Protein AF-X0XDJ9-F1 (afdb_monomer_lite)

pLDDT: mean 74.67, std 19.97, range [31.77, 96.5]

Organism: NCBI:txid412755

Sequence (254 aa):
TLEKPLEEVGRVKEIFTTESYNIELISQILDKEKSGIIKKVMYDGIDEGYTEMLRFRQEADDYFKDKLKGIDIGKWSEKFHLRPTKKDVDYQTLKLPSGKSITMTKAERIALSLHSRNEKNLKHLLEGGFSFEKARAVIHRINSDDLDTILKSITPEEKRATDVIYEYFNKIQKDKINEISVELNGWETATEPDYYPIKTNVLDYKRNISKFRKNFSQKTLEGMGLFKETTNAANAIILEDAFTTLYKSIKQRA

Secondary structure (DSSP, 8-state):
-PPPP-----TTTGGGSGGGS-HHHHHHHHHTSTT-HHHIIIIIHHHHHHHHHHHHHHHHHHHHHHHTTT---TTS-GGGSSS--TTTS-EEEEE-TTS-EEEEEHHHHHHHHHHTTSHHHHHIIIII-EEEGGGTT--B---HHHHHHHHHT--HHHHHHHHHHHHIIIIIHHHHHHHHHHHHHSS-----TT-----B-GGGS---GGG----STTSSGGGSTTSS------PPEEE--HHHHHHHHHHH--

Radius of gyration: 23.14 Å; chains: 1; bounding box: 52×55×67 Å

Foldseek 3Di:
DDDDPDDDDDPVCCCVDLNVDDLQVNQCVVQVHNDGPSCVVPPVVVVVVVVVLVVLLVVLVVLCCVLLPPPDCQQQDPVSDPHDDPVRHDWDWDQFPVRDIDIDGLLLLLLLVLLCQAPLSVLLCAQANADELVGLVDGDHDHPRRSVRSNVPRDPSSVSVSVSLQCCVAPVVQVVQQVVCCVVPNGRQQPGPSDDDWDFDPVPDPDPVVPPPDPPCCPPPCVPRSNDDDDSDNHHTHRDGNVVSVVCCSVVVD

Structure (mmCIF, N/CA/C/O backbone):
data_AF-X0XDJ9-F1
#
_entry.id   AF-X0XDJ9-F1
#
loop_
_atom_site.group_PDB
_atom_site.id
_atom_site.type_symbol
_atom_site.label_atom_id
_atom_site.label_alt_id
_atom_site.label_comp_id
_atom_site.label_asym_id
_atom_site.label_entity_id
_atom_site.label_seq_id
_atom_site.pdbx_PDB_ins_code
_atom_site.Cartn_x
_atom_site.Cartn_y
_atom_site.Cartn_z
_atom_site.occupancy
_atom_site.B_iso_or_equiv
_atom_site.auth_seq_id
_atom_site.auth_comp_id
_atom_site.auth_asym_id
_atom_site.auth_atom_id
_atom_site.pdbx_PDB_model_num
ATOM 1 N N . THR A 1 1 ? 29.722 40.760 -32.453 1.00 40.09 1 THR A N 1
ATOM 2 C CA . THR A 1 1 ? 28.672 40.240 -33.350 1.00 40.09 1 THR A CA 1
ATOM 3 C C . THR A 1 1 ? 27.478 39.915 -32.485 1.00 40.09 1 THR A C 1
ATOM 5 O O . THR A 1 1 ? 27.618 39.095 -31.592 1.00 40.09 1 THR A O 1
ATOM 8 N N . LEU A 1 2 ? 26.400 40.687 -32.625 1.00 35.97 2 LEU A N 1
ATOM 9 C CA . LEU A 1 2 ? 25.240 40.699 -31.727 1.00 35.97 2 LEU A CA 1
ATOM 10 C C . LEU A 1 2 ? 24.439 39.394 -31.853 1.00 35.97 2 LEU A C 1
ATOM 12 O O . LEU A 1 2 ? 24.072 39.011 -32.964 1.00 35.97 2 LEU A O 1
ATOM 16 N N . GLU A 1 3 ? 24.173 38.735 -30.724 1.00 44.56 3 GLU A N 1
ATOM 17 C CA . GLU A 1 3 ? 23.174 37.669 -30.617 1.00 44.56 3 GLU A CA 1
ATOM 18 C C . GLU A 1 3 ? 21.811 38.232 -31.040 1.00 44.56 3 GLU A C 1
ATOM 20 O O . GLU A 1 3 ? 21.343 39.237 -30.501 1.00 44.56 3 GLU A O 1
ATOM 25 N N . LYS A 1 4 ? 21.188 37.618 -32.052 1.00 35.19 4 LYS A N 1
ATOM 26 C CA . LYS A 1 4 ? 19.812 37.950 -32.431 1.00 35.19 4 LYS A CA 1
ATOM 27 C C . LYS A 1 4 ? 18.875 37.485 -31.308 1.00 35.19 4 LYS A C 1
ATOM 29 O O . LYS A 1 4 ? 18.997 36.333 -30.892 1.00 35.19 4 LYS A O 1
ATOM 34 N N . PRO A 1 5 ? 17.938 38.325 -30.838 1.00 39.12 5 PRO A N 1
ATOM 35 C CA . PRO A 1 5 ? 16.927 37.884 -29.888 1.00 39.12 5 PRO A CA 1
ATOM 36 C C . PRO A 1 5 ? 16.046 36.809 -30.540 1.00 39.12 5 PRO A C 1
ATOM 38 O O . PRO A 1 5 ? 15.721 36.907 -31.724 1.00 39.12 5 PRO A O 1
ATOM 41 N N . LEU A 1 6 ? 15.689 35.778 -29.769 1.00 46.44 6 LEU A N 1
ATOM 42 C CA . LEU A 1 6 ? 14.679 34.788 -30.148 1.00 46.44 6 LEU A CA 1
ATOM 43 C C . LEU A 1 6 ? 13.381 35.539 -30.488 1.00 46.44 6 LEU A C 1
ATOM 45 O O . LEU A 1 6 ? 12.808 36.193 -29.620 1.00 46.44 6 LEU A O 1
ATOM 49 N N . GLU A 1 7 ? 12.965 35.505 -31.756 1.00 44.91 7 GLU A N 1
ATOM 50 C CA . GLU A 1 7 ? 11.708 36.116 -32.201 1.00 44.91 7 GLU A CA 1
ATOM 51 C C . GLU A 1 7 ? 10.530 35.460 -31.467 1.00 44.91 7 GLU A C 1
ATOM 53 O O . GLU A 1 7 ? 10.339 34.248 -31.566 1.00 44.91 7 GLU A O 1
ATOM 58 N N . GLU A 1 8 ? 9.718 36.248 -30.756 1.00 45.69 8 GLU A N 1
ATOM 59 C CA . GLU A 1 8 ? 8.444 35.771 -30.213 1.00 45.69 8 GLU A CA 1
ATOM 60 C C . GLU A 1 8 ? 7.477 35.480 -31.367 1.00 45.69 8 GLU A C 1
ATOM 62 O O . GLU A 1 8 ? 7.052 36.363 -32.117 1.00 45.69 8 GLU A O 1
ATOM 67 N N . VAL A 1 9 ? 7.150 34.201 -31.532 1.00 47.72 9 VAL A N 1
ATOM 68 C CA . VAL A 1 9 ? 6.294 33.704 -32.605 1.00 47.72 9 VAL A CA 1
ATOM 69 C C . VAL A 1 9 ? 4.837 33.727 -32.128 1.00 47.72 9 VAL A C 1
ATOM 71 O O . VAL A 1 9 ? 4.516 33.195 -31.073 1.00 47.72 9 VAL A O 1
ATOM 74 N N . GLY A 1 10 ? 3.925 34.349 -32.884 1.00 39.66 10 GLY A N 1
ATOM 75 C CA . GLY A 1 10 ? 2.505 34.409 -32.506 1.00 39.66 10 GLY A CA 1
ATOM 76 C C . GLY A 1 10 ? 1.840 33.023 -32.430 1.00 39.66 10 GLY A C 1
ATOM 77 O O . GLY A 1 10 ? 2.137 32.159 -33.252 1.00 39.66 10 GLY A O 1
ATOM 78 N N . ARG A 1 11 ? 0.879 32.841 -31.505 1.00 44.69 11 ARG A N 1
ATOM 79 C CA . ARG A 1 11 ? 0.200 31.562 -31.157 1.00 44.69 11 ARG A CA 1
ATOM 80 C C . ARG A 1 11 ? -0.287 30.691 -32.326 1.00 44.69 11 ARG A C 1
ATOM 82 O O . ARG A 1 11 ? -0.418 29.486 -32.180 1.00 44.69 11 ARG A O 1
ATOM 89 N N . VAL A 1 12 ? -0.596 31.279 -33.484 1.00 41.47 12 VAL A N 1
ATOM 90 C CA . VAL A 1 12 ? -1.038 30.534 -34.683 1.00 41.47 12 VAL A CA 1
ATOM 91 C C . VAL A 1 12 ? 0.146 30.004 -35.501 1.00 41.47 12 VAL A C 1
ATOM 93 O O . VAL A 1 12 ? 0.050 28.955 -36.124 1.00 41.47 12 VAL A O 1
ATOM 96 N N . LYS A 1 13 ? 1.285 30.702 -35.481 1.00 38.22 13 LYS A N 1
ATOM 97 C CA . LYS A 1 13 ? 2.525 30.290 -36.152 1.00 38.22 13 LYS A CA 1
ATOM 98 C C . LYS A 1 13 ? 3.289 29.243 -35.322 1.00 38.22 13 LYS A C 1
ATOM 100 O O . LYS A 1 13 ? 3.992 28.432 -35.908 1.00 38.22 13 LYS A O 1
ATOM 105 N N . GLU A 1 14 ? 3.042 29.178 -34.012 1.00 43.25 14 GLU A N 1
ATOM 106 C CA . GLU A 1 14 ? 3.455 28.100 -33.086 1.00 43.25 14 GLU A CA 1
ATOM 107 C C . GLU A 1 14 ? 2.939 26.704 -33.515 1.00 43.25 14 GLU A C 1
ATOM 109 O O . GLU A 1 14 ? 3.612 25.693 -33.348 1.00 43.25 14 GLU A O 1
ATOM 114 N N . ILE A 1 15 ? 1.778 26.649 -34.181 1.00 39.00 15 ILE A N 1
ATOM 115 C CA . ILE A 1 15 ? 1.184 25.416 -34.739 1.00 39.00 15 ILE A CA 1
ATOM 116 C C . ILE A 1 15 ? 1.940 24.926 -35.995 1.00 39.00 15 ILE A C 1
ATOM 118 O O . ILE A 1 15 ? 1.702 23.821 -36.468 1.00 39.00 15 ILE A O 1
ATOM 122 N N . PHE A 1 16 ? 2.840 25.745 -36.552 1.00 38.41 16 PHE A N 1
ATOM 123 C CA . PHE A 1 16 ? 3.646 25.440 -37.742 1.00 38.41 16 PHE A CA 1
ATOM 124 C C . PHE A 1 16 ? 5.162 25.442 -37.457 1.00 38.41 16 PHE A C 1
ATOM 126 O O . PHE A 1 16 ? 5.963 25.262 -38.379 1.00 38.41 16 PHE A O 1
ATOM 133 N N . THR A 1 17 ? 5.587 25.658 -36.205 1.00 48.59 17 THR A N 1
ATOM 134 C CA . THR A 1 17 ? 6.993 25.557 -35.777 1.00 48.59 17 THR A CA 1
ATOM 135 C C . THR A 1 17 ? 7.327 24.150 -35.277 1.00 48.59 17 THR A C 1
ATOM 137 O O . THR A 1 17 ? 6.458 23.284 -35.159 1.00 48.59 17 THR A O 1
ATOM 140 N N . THR A 1 18 ? 8.616 23.916 -35.000 1.00 44.34 18 THR A N 1
ATOM 141 C CA . THR A 1 18 ? 9.225 22.641 -34.581 1.00 44.34 18 THR A CA 1
ATOM 142 C C . THR A 1 18 ? 8.504 21.948 -33.410 1.00 44.34 18 THR A C 1
ATOM 144 O O . THR A 1 18 ? 8.602 20.735 -33.275 1.00 44.34 18 THR A O 1
ATOM 147 N N . GLU A 1 19 ? 7.751 22.700 -32.601 1.00 40.75 19 GLU A N 1
ATOM 148 C CA . GLU A 1 19 ? 6.975 22.212 -31.451 1.00 40.75 19 GLU A CA 1
ATOM 149 C C . GLU A 1 19 ? 5.655 21.510 -31.824 1.00 40.75 19 GLU A C 1
ATOM 151 O O . GLU A 1 19 ? 5.103 20.775 -31.009 1.00 40.75 19 GLU A O 1
ATOM 156 N N . SER A 1 20 ? 5.158 21.691 -33.053 1.00 43.06 20 SER A N 1
ATOM 157 C CA . SER A 1 20 ? 3.949 21.019 -33.568 1.00 43.06 20 SER A CA 1
ATOM 158 C C . SER A 1 20 ? 4.219 19.649 -34.202 1.00 43.06 20 SER A C 1
ATOM 160 O O . SER A 1 20 ? 3.285 18.900 -34.495 1.00 43.06 20 SER A O 1
ATOM 162 N N . TYR A 1 21 ? 5.488 19.310 -34.438 1.00 49.78 21 TYR A N 1
ATOM 163 C CA . TYR A 1 21 ? 5.854 18.064 -35.096 1.00 49.78 21 TYR A CA 1
ATOM 164 C C . TYR A 1 21 ? 5.908 16.911 -34.089 1.00 49.78 21 TYR A C 1
ATOM 166 O O . TYR A 1 21 ? 6.388 17.051 -32.967 1.00 49.78 21 TYR A O 1
ATOM 174 N N . ASN A 1 22 ? 5.435 15.737 -34.509 1.00 57.84 22 ASN A N 1
ATOM 175 C CA . ASN A 1 22 ? 5.621 14.485 -33.774 1.00 57.84 22 ASN A CA 1
ATOM 176 C C . ASN A 1 22 ? 7.130 14.262 -33.494 1.00 57.84 22 ASN A C 1
ATOM 178 O O . ASN A 1 22 ? 7.956 14.584 -34.349 1.00 57.84 22 ASN A O 1
ATOM 182 N N . ILE A 1 23 ? 7.493 13.705 -32.328 1.00 58.53 23 ILE A N 1
ATOM 183 C CA . ILE A 1 23 ? 8.881 13.371 -31.933 1.00 58.53 23 ILE A CA 1
ATOM 184 C C . ILE A 1 23 ? 9.606 12.565 -33.022 1.00 58.53 23 ILE A C 1
ATOM 186 O O . ILE A 1 23 ? 10.805 12.759 -33.233 1.00 58.53 23 ILE A O 1
ATOM 190 N N . GLU A 1 24 ? 8.890 11.726 -33.772 1.00 55.41 24 GLU A N 1
ATOM 191 C CA . GLU A 1 24 ? 9.441 11.029 -34.938 1.00 55.41 24 GLU A CA 1
ATOM 192 C C . GLU A 1 24 ? 9.962 12.000 -36.010 1.00 55.41 24 GLU A C 1
ATOM 194 O O . GLU A 1 24 ? 11.056 11.850 -36.543 1.00 55.41 24 GLU A O 1
ATOM 199 N N . LEU A 1 25 ? 9.184 13.031 -36.325 1.00 52.56 25 LEU A N 1
ATOM 200 C CA . LEU A 1 25 ? 9.514 14.002 -37.358 1.00 52.56 25 LEU A CA 1
ATOM 201 C C . LEU A 1 25 ? 10.553 15.013 -36.856 1.00 52.56 25 LEU A C 1
ATOM 203 O O . LEU A 1 25 ? 11.440 15.396 -37.613 1.00 52.56 25 LEU A O 1
ATOM 207 N N . ILE A 1 26 ? 10.524 15.368 -35.567 1.00 58.53 26 ILE A N 1
ATOM 208 C CA . ILE A 1 26 ? 11.589 16.155 -34.924 1.00 58.53 26 ILE A CA 1
ATOM 209 C C . ILE A 1 26 ? 12.922 15.400 -34.987 1.00 58.53 26 ILE A C 1
ATOM 211 O O . ILE A 1 26 ? 13.933 15.980 -35.375 1.00 58.53 26 ILE A O 1
ATOM 215 N N . SER A 1 27 ? 12.934 14.108 -34.646 1.00 55.41 27 SER A N 1
ATOM 216 C CA . SER A 1 27 ? 14.155 13.293 -34.681 1.00 55.41 27 SER A CA 1
ATOM 217 C C . SER A 1 27 ? 14.685 13.100 -36.105 1.00 55.41 27 SER A C 1
ATOM 219 O O . SER A 1 27 ? 15.877 13.294 -36.321 1.00 55.41 27 SER A O 1
ATOM 221 N N . GLN A 1 28 ? 13.819 12.866 -37.098 1.00 59.06 28 GLN A N 1
ATOM 222 C CA . GLN A 1 28 ? 14.209 12.817 -38.518 1.00 59.06 28 GLN A CA 1
ATOM 223 C C . GLN A 1 28 ? 14.780 14.147 -39.036 1.00 59.06 28 GLN A C 1
ATOM 225 O O . GLN A 1 28 ? 15.753 14.160 -39.791 1.00 59.06 28 GLN A O 1
ATOM 230 N N . ILE A 1 29 ? 14.195 15.282 -38.635 1.00 61.41 29 ILE A N 1
ATOM 231 C CA . ILE A 1 29 ? 14.694 16.615 -39.008 1.00 61.41 29 ILE A CA 1
ATOM 232 C C . ILE A 1 29 ? 16.074 16.870 -38.384 1.00 61.41 29 ILE A C 1
ATOM 234 O O . ILE A 1 29 ? 16.953 17.415 -39.054 1.00 61.41 29 ILE A O 1
ATOM 238 N N . LEU A 1 30 ? 16.279 16.467 -37.125 1.00 59.12 30 LEU A N 1
ATOM 239 C CA . LEU A 1 30 ? 17.554 16.620 -36.417 1.00 59.12 30 LEU A CA 1
ATOM 240 C C . LEU A 1 30 ? 18.653 15.715 -36.984 1.00 59.12 30 LEU A C 1
ATOM 242 O O . LEU A 1 30 ? 19.787 16.168 -37.134 1.00 59.12 30 LEU A O 1
ATOM 246 N N . ASP A 1 31 ? 18.311 14.479 -37.347 1.00 60.72 31 ASP A N 1
ATOM 247 C CA . ASP A 1 31 ? 19.235 13.530 -37.974 1.00 60.72 31 ASP A CA 1
ATOM 248 C C . ASP A 1 31 ? 19.584 13.899 -39.425 1.00 60.72 31 ASP A C 1
ATOM 250 O O . ASP A 1 31 ? 20.571 13.403 -39.962 1.00 60.72 31 ASP A O 1
ATOM 254 N N . LYS A 1 32 ? 18.783 14.757 -40.080 1.00 64.12 32 LYS A N 1
ATOM 255 C CA . LYS A 1 32 ? 18.831 15.042 -41.532 1.00 64.12 32 LYS A CA 1
ATOM 256 C C . LYS A 1 32 ? 18.704 13.794 -42.420 1.00 64.12 32 LYS A C 1
ATOM 258 O O . LYS A 1 32 ? 18.930 13.868 -43.627 1.00 64.12 32 LYS A O 1
ATOM 263 N N . GLU A 1 33 ? 18.289 12.673 -41.843 1.00 67.88 33 GLU A N 1
ATOM 264 C CA . GLU A 1 33 ? 18.106 11.378 -42.487 1.00 67.88 33 GLU A CA 1
ATOM 265 C C . GLU A 1 33 ? 16.882 10.674 -41.886 1.00 67.88 33 GLU A C 1
ATOM 267 O O . GLU A 1 33 ? 16.501 10.902 -40.739 1.00 67.88 33 GLU A O 1
ATOM 272 N N . LYS A 1 34 ? 16.244 9.789 -42.662 1.00 55.50 34 LYS A N 1
ATOM 273 C CA . LYS A 1 34 ? 14.998 9.117 -42.244 1.00 55.50 34 LYS A CA 1
ATOM 274 C C . LYS A 1 34 ? 15.186 8.078 -41.126 1.00 55.50 34 LYS A C 1
ATOM 276 O O . LYS A 1 34 ? 14.200 7.695 -40.497 1.00 55.50 34 LYS A O 1
ATOM 281 N N . SER A 1 35 ? 16.413 7.609 -40.898 1.00 59.53 35 SER A N 1
ATOM 282 C CA . SER A 1 35 ? 16.749 6.543 -39.941 1.00 59.53 35 SER A CA 1
ATOM 283 C C . SER A 1 35 ? 18.078 6.809 -39.222 1.00 59.53 35 SER A C 1
ATOM 285 O O . SER A 1 35 ? 18.946 5.937 -39.171 1.00 59.53 35 SER A O 1
ATOM 287 N N . GLY A 1 36 ? 18.274 8.033 -38.734 1.00 63.94 36 GLY A N 1
ATOM 288 C CA . GLY A 1 36 ? 19.486 8.386 -38.001 1.00 63.94 36 GLY A CA 1
ATOM 289 C C . GLY A 1 36 ? 19.493 7.886 -36.551 1.00 63.94 36 GLY A C 1
ATOM 290 O O . GLY A 1 36 ? 18.555 7.254 -36.054 1.00 63.94 36 GLY A O 1
ATOM 291 N N . ILE A 1 37 ? 20.610 8.143 -35.869 1.00 61.25 37 ILE A N 1
ATOM 292 C CA . ILE A 1 37 ? 20.865 7.663 -34.504 1.00 61.25 37 ILE A CA 1
ATOM 293 C C . ILE A 1 37 ? 19.914 8.333 -33.502 1.00 61.25 37 ILE A C 1
ATOM 295 O O . ILE A 1 37 ? 19.498 7.682 -32.543 1.00 61.25 37 ILE A O 1
ATOM 299 N N . ILE A 1 38 ? 19.529 9.597 -33.718 1.00 52.56 38 ILE A N 1
ATOM 300 C CA . ILE A 1 38 ? 18.612 10.308 -32.822 1.00 52.56 38 ILE A CA 1
ATOM 301 C C . ILE A 1 38 ? 17.219 9.684 -32.905 1.00 52.56 38 ILE A C 1
ATOM 303 O O . ILE A 1 38 ? 16.623 9.455 -31.858 1.00 52.56 38 ILE A O 1
ATOM 307 N N . LYS A 1 39 ? 16.715 9.327 -34.092 1.00 59.25 39 LYS A N 1
ATOM 308 C CA . LYS A 1 39 ? 15.448 8.589 -34.233 1.00 59.25 39 LYS A CA 1
ATOM 309 C C . LYS A 1 39 ? 15.507 7.247 -33.505 1.00 59.25 39 LYS A C 1
ATOM 311 O O . LYS A 1 39 ? 14.623 6.953 -32.707 1.00 59.25 39 LYS A O 1
ATOM 316 N N . LYS A 1 40 ? 16.575 6.473 -33.710 1.00 57.66 40 LYS A N 1
ATOM 317 C CA . LYS A 1 40 ? 16.722 5.154 -33.080 1.00 57.66 40 LYS A CA 1
ATOM 318 C C . LYS A 1 40 ? 16.732 5.226 -31.547 1.00 57.66 40 LYS A C 1
ATOM 320 O O . LYS A 1 40 ? 16.121 4.407 -30.876 1.00 57.66 40 LYS A O 1
ATOM 325 N N . VAL A 1 41 ? 17.421 6.215 -30.981 1.00 56.88 41 VAL A N 1
ATOM 326 C CA . VAL A 1 41 ? 17.559 6.347 -29.521 1.00 56.88 41 VAL A CA 1
ATOM 327 C C . VAL A 1 41 ? 16.361 7.063 -28.891 1.00 56.88 41 VAL A C 1
ATOM 329 O O . VAL A 1 41 ? 15.898 6.663 -27.828 1.00 56.88 41 VAL A O 1
ATOM 332 N N . MET A 1 42 ? 15.862 8.130 -29.518 1.00 53.31 42 MET A N 1
ATOM 333 C CA . MET A 1 42 ? 14.838 9.003 -28.933 1.00 53.31 42 MET A CA 1
ATOM 334 C C . MET A 1 42 ? 13.417 8.650 -29.355 1.00 53.31 42 MET A C 1
ATOM 336 O O . MET A 1 42 ? 12.497 8.990 -28.628 1.00 53.31 42 MET A O 1
ATOM 340 N N . TYR A 1 43 ? 13.198 8.044 -30.521 1.00 59.50 43 TYR A N 1
ATOM 341 C CA . TYR A 1 43 ? 11.858 7.652 -30.956 1.00 59.50 43 TYR A CA 1
ATOM 342 C C . TYR A 1 43 ? 11.642 6.158 -30.747 1.00 59.50 43 TYR A C 1
ATOM 344 O O . TYR A 1 43 ? 10.807 5.805 -29.922 1.00 59.50 43 TYR A O 1
ATOM 352 N N . ASP A 1 44 ? 12.441 5.303 -31.393 1.00 60.22 44 ASP A N 1
ATOM 353 C CA . ASP A 1 44 ? 12.248 3.847 -31.314 1.00 60.22 44 ASP A CA 1
ATOM 354 C C . ASP A 1 44 ? 12.430 3.356 -29.865 1.00 60.22 44 ASP A C 1
ATOM 356 O O . ASP A 1 44 ? 11.562 2.674 -29.334 1.00 60.22 44 ASP A O 1
ATOM 360 N N . GLY A 1 45 ? 13.470 3.818 -29.159 1.00 58.66 45 GLY A N 1
ATOM 361 C CA . GLY A 1 45 ? 13.661 3.490 -27.738 1.00 58.66 45 GLY A CA 1
ATOM 362 C C . GLY A 1 45 ? 12.558 4.011 -26.797 1.00 58.66 45 GLY A C 1
ATOM 363 O O . GLY A 1 45 ? 12.253 3.370 -25.791 1.00 58.66 45 GLY A O 1
ATOM 364 N N . ILE A 1 46 ? 11.926 5.154 -27.102 1.00 63.44 46 ILE A N 1
ATOM 365 C CA . ILE A 1 46 ? 10.793 5.669 -26.306 1.00 63.44 46 ILE A CA 1
ATOM 366 C C . ILE A 1 46 ? 9.511 4.884 -26.613 1.00 63.44 46 ILE A C 1
ATOM 368 O O . ILE A 1 46 ? 8.740 4.607 -25.694 1.00 63.44 46 ILE A O 1
ATOM 372 N N . ASP A 1 47 ? 9.279 4.522 -27.874 1.00 66.00 47 ASP A N 1
ATOM 373 C CA . ASP A 1 47 ? 8.109 3.756 -28.315 1.00 66.00 47 ASP A CA 1
ATOM 374 C C . ASP A 1 47 ? 8.153 2.300 -27.822 1.00 66.00 47 ASP A C 1
ATOM 376 O O . ASP A 1 47 ? 7.162 1.782 -27.296 1.00 66.00 47 ASP A O 1
ATOM 380 N N . GLU A 1 48 ? 9.328 1.667 -27.874 1.00 68.62 48 GLU A N 1
ATOM 381 C CA . GLU A 1 48 ? 9.585 0.354 -27.274 1.00 68.62 48 GLU A CA 1
ATOM 382 C C . GLU A 1 48 ? 9.353 0.394 -25.757 1.00 68.62 48 GLU A C 1
ATOM 384 O O . GLU A 1 48 ? 8.600 -0.424 -25.223 1.00 68.62 48 GLU A O 1
ATOM 389 N N . GLY A 1 49 ? 9.895 1.404 -25.065 1.00 68.69 49 GLY A N 1
ATOM 390 C CA . GLY A 1 49 ? 9.651 1.608 -23.636 1.00 68.69 49 GLY A CA 1
ATOM 391 C C . GLY A 1 49 ? 8.168 1.824 -23.301 1.00 68.69 49 GLY A C 1
ATOM 392 O O . GLY A 1 49 ? 7.669 1.294 -22.308 1.00 68.69 49 GLY A O 1
ATOM 393 N N . TYR A 1 50 ? 7.430 2.552 -24.145 1.00 68.31 50 TYR A N 1
ATOM 394 C CA . TYR A 1 50 ? 5.987 2.753 -23.985 1.00 68.31 50 TYR A CA 1
ATOM 395 C C . TYR A 1 50 ? 5.187 1.463 -24.217 1.00 68.31 50 TYR A C 1
ATOM 397 O O . TYR A 1 50 ? 4.215 1.189 -23.510 1.00 68.31 50 TYR A O 1
ATOM 405 N N . THR A 1 51 ? 5.609 0.638 -25.171 1.00 73.31 51 THR A N 1
ATOM 406 C CA . THR A 1 51 ? 5.001 -0.670 -25.429 1.00 73.31 51 THR A CA 1
ATOM 407 C C . THR A 1 51 ? 5.207 -1.618 -24.249 1.00 73.31 51 THR A C 1
ATOM 409 O O . THR A 1 51 ? 4.243 -2.227 -23.781 1.00 73.31 51 THR A O 1
ATOM 412 N N . GLU A 1 52 ? 6.425 -1.701 -23.714 1.00 75.56 52 GLU A N 1
ATOM 413 C CA . GLU A 1 52 ? 6.734 -2.516 -22.532 1.00 75.56 52 GLU A CA 1
ATOM 414 C C . GLU A 1 52 ? 5.987 -2.026 -21.283 1.00 75.56 52 GLU A C 1
ATOM 416 O O . GLU A 1 52 ? 5.422 -2.830 -20.539 1.00 75.56 52 GLU A O 1
ATOM 421 N N . MET A 1 53 ? 5.870 -0.707 -21.100 1.00 71.88 53 MET A N 1
ATOM 422 C CA . MET A 1 53 ? 5.005 -0.093 -20.086 1.00 71.88 53 MET A CA 1
ATOM 423 C C . MET A 1 53 ? 3.561 -0.600 -20.192 1.00 71.88 53 MET A C 1
ATOM 425 O O . MET A 1 53 ? 2.954 -0.976 -19.187 1.00 71.88 53 MET A O 1
ATOM 429 N N . LEU A 1 54 ? 2.974 -0.560 -21.393 1.00 76.31 54 LEU A N 1
ATOM 430 C CA . LEU A 1 54 ? 1.588 -0.976 -21.605 1.00 76.31 54 LEU A CA 1
ATOM 431 C C . LEU A 1 54 ? 1.401 -2.472 -21.348 1.00 76.31 54 LEU A C 1
ATOM 433 O O . LEU A 1 54 ? 0.424 -2.847 -20.697 1.00 76.31 54 LEU A O 1
ATOM 437 N N . ARG A 1 55 ? 2.346 -3.306 -21.796 1.00 81.69 55 ARG A N 1
ATOM 438 C CA . ARG A 1 55 ? 2.352 -4.751 -21.525 1.00 81.69 55 ARG A CA 1
ATOM 439 C C . ARG A 1 55 ? 2.394 -5.033 -20.030 1.00 81.69 55 ARG A C 1
ATOM 441 O O . ARG A 1 55 ? 1.513 -5.719 -19.524 1.00 81.69 55 ARG A O 1
ATOM 448 N N . PHE A 1 56 ? 3.323 -4.413 -19.306 1.00 82.88 56 PHE A N 1
ATOM 449 C CA . PHE A 1 56 ? 3.442 -4.596 -17.861 1.00 82.88 56 PHE A CA 1
ATOM 450 C C . PHE A 1 56 ? 2.184 -4.138 -17.102 1.00 82.88 56 PHE A C 1
ATOM 452 O O . PHE A 1 56 ? 1.751 -4.787 -16.148 1.00 82.88 56 PHE A O 1
ATOM 459 N N . ARG A 1 57 ? 1.544 -3.040 -17.534 1.00 81.81 57 ARG A N 1
ATOM 460 C CA . ARG A 1 57 ? 0.249 -2.613 -16.973 1.00 81.81 57 ARG A CA 1
ATOM 461 C C . ARG A 1 57 ? -0.846 -3.648 -17.213 1.00 81.81 57 ARG A C 1
ATOM 463 O O . ARG A 1 57 ? -1.609 -3.933 -16.295 1.00 81.81 57 ARG A O 1
ATOM 470 N N . GLN A 1 58 ? -0.920 -4.202 -18.420 1.00 83.31 58 GLN A N 1
ATOM 471 C CA . GLN A 1 58 ? -1.903 -5.228 -18.755 1.00 83.31 58 GLN A CA 1
ATOM 472 C C . GLN A 1 58 ? -1.677 -6.512 -17.944 1.00 83.31 58 GLN A C 1
ATOM 474 O O . GLN A 1 58 ? -2.629 -7.049 -17.385 1.00 83.31 58 GLN A O 1
ATOM 479 N N . GLU A 1 59 ? -0.429 -6.958 -17.805 1.00 87.75 59 GLU A N 1
ATOM 480 C CA . GLU A 1 59 ? -0.065 -8.110 -16.971 1.00 87.75 59 GLU A CA 1
ATOM 481 C C . GLU A 1 59 ? -0.442 -7.895 -15.501 1.00 87.75 59 GLU A C 1
ATOM 483 O O . GLU A 1 59 ? -0.984 -8.798 -14.860 1.00 87.75 59 GLU A O 1
ATOM 488 N N . ALA A 1 60 ? -0.213 -6.689 -14.970 1.00 85.12 60 ALA A N 1
ATOM 489 C CA . ALA A 1 60 ? -0.642 -6.331 -13.624 1.00 85.12 60 ALA A CA 1
ATOM 490 C C . ALA A 1 60 ? -2.172 -6.405 -13.485 1.00 85.12 60 ALA A C 1
ATOM 492 O O . ALA A 1 60 ? -2.675 -7.015 -12.539 1.00 85.12 60 ALA A O 1
ATOM 493 N N . ASP A 1 61 ? -2.919 -5.830 -14.430 1.00 84.88 61 ASP A N 1
ATOM 494 C CA . ASP A 1 61 ? -4.384 -5.869 -14.428 1.00 84.88 61 ASP A CA 1
ATOM 495 C C . ASP A 1 61 ? -4.918 -7.308 -14.479 1.00 84.88 61 ASP A C 1
ATOM 497 O O . ASP A 1 61 ? -5.831 -7.656 -13.724 1.00 84.88 61 ASP A O 1
ATOM 501 N N . ASP A 1 62 ? -4.349 -8.153 -15.339 1.00 87.69 62 ASP A N 1
ATOM 502 C CA . ASP A 1 62 ? -4.745 -9.554 -15.481 1.00 87.69 62 ASP A CA 1
ATOM 503 C C . ASP A 1 62 ? -4.405 -10.362 -14.222 1.00 87.69 62 ASP A C 1
ATOM 505 O O . ASP A 1 62 ? -5.244 -11.127 -13.736 1.00 87.69 62 ASP A O 1
ATOM 509 N N . TYR A 1 63 ? -3.240 -10.113 -13.617 1.00 90.31 63 TYR A N 1
ATOM 510 C CA . TYR A 1 63 ? -2.856 -10.685 -12.329 1.00 90.31 63 TYR A CA 1
ATOM 511 C C . TYR A 1 63 ? -3.868 -10.342 -11.228 1.00 90.31 63 TYR A C 1
ATOM 513 O O . TYR A 1 63 ? -4.367 -11.238 -10.544 1.00 90.31 63 TYR A O 1
ATOM 521 N N . PHE A 1 64 ? -4.231 -9.066 -11.059 1.00 87.94 64 PHE A N 1
ATOM 522 C CA . PHE A 1 64 ? -5.186 -8.678 -10.015 1.00 87.94 64 PHE A CA 1
ATOM 523 C C . PHE A 1 64 ? -6.596 -9.209 -10.288 1.00 87.94 64 PHE A C 1
ATOM 525 O O . PHE A 1 64 ? -7.260 -9.660 -9.351 1.00 87.94 64 PHE A O 1
ATOM 532 N N . LYS A 1 65 ? -7.050 -9.214 -11.548 1.00 86.88 65 LYS A N 1
ATOM 533 C CA . LYS A 1 65 ? -8.348 -9.795 -11.931 1.00 86.88 65 LYS A CA 1
ATOM 534 C C . LYS A 1 65 ? -8.418 -11.288 -11.625 1.00 86.88 65 LYS A C 1
ATOM 536 O O . LYS A 1 65 ? -9.435 -11.738 -11.099 1.00 86.88 65 LYS A O 1
ATOM 541 N N . ASP A 1 66 ? -7.365 -12.045 -11.929 1.00 90.06 66 ASP A N 1
ATOM 542 C CA . ASP A 1 66 ? -7.287 -13.477 -11.626 1.00 90.06 66 ASP A CA 1
ATOM 543 C C . ASP A 1 66 ? -7.244 -13.719 -10.111 1.00 90.06 66 ASP A C 1
ATOM 545 O O . ASP A 1 66 ? -8.094 -14.413 -9.542 1.00 90.06 66 ASP A O 1
ATOM 549 N N . LYS A 1 67 ? -6.294 -13.083 -9.419 1.00 89.94 67 LYS A N 1
ATOM 550 C CA . LYS A 1 67 ? -6.020 -13.363 -8.005 1.00 89.94 67 LYS A CA 1
ATOM 551 C C . LYS A 1 67 ? -7.078 -12.848 -7.046 1.00 89.94 67 LYS A C 1
ATOM 553 O O . LYS A 1 67 ? -7.248 -13.451 -5.984 1.00 89.94 67 LYS A O 1
ATOM 558 N N . LEU A 1 68 ? -7.810 -11.792 -7.398 1.00 87.56 68 LEU A N 1
ATOM 559 C CA . LEU A 1 68 ? -8.916 -11.256 -6.594 1.00 87.56 68 LEU A CA 1
ATOM 560 C C . LEU A 1 68 ? -10.292 -11.710 -7.094 1.00 87.56 68 LEU A C 1
ATOM 562 O O . LEU A 1 68 ? -11.319 -11.269 -6.574 1.00 87.56 68 LEU A O 1
ATOM 566 N N . LYS A 1 69 ? -10.340 -12.638 -8.057 1.00 86.94 69 LYS A N 1
ATOM 567 C CA . LYS A 1 69 ? -11.594 -13.211 -8.541 1.00 86.94 69 LYS A CA 1
ATOM 568 C C . LYS A 1 69 ? -12.410 -13.800 -7.387 1.00 86.94 69 LYS A C 1
ATOM 570 O O . LYS A 1 69 ? -11.900 -14.572 -6.565 1.00 86.94 69 LYS A O 1
ATOM 575 N N . GLY A 1 70 ? -13.694 -13.443 -7.363 1.00 83.44 70 GLY A N 1
ATOM 576 C CA . GLY A 1 70 ? -14.662 -13.894 -6.361 1.00 83.44 70 GLY A CA 1
ATOM 577 C C . GLY A 1 70 ? -14.702 -13.059 -5.079 1.00 83.44 70 GLY A C 1
ATOM 578 O O . GLY A 1 70 ? -15.481 -13.391 -4.193 1.00 83.44 70 GLY A O 1
ATOM 579 N N . ILE A 1 71 ? -13.903 -11.993 -4.970 1.00 86.06 71 ILE A N 1
ATOM 580 C CA . ILE A 1 71 ? -13.953 -11.054 -3.844 1.00 86.06 71 ILE A CA 1
ATOM 581 C C . ILE A 1 71 ? -14.703 -9.791 -4.276 1.00 86.06 71 ILE A C 1
ATOM 583 O O . ILE A 1 71 ? -14.322 -9.147 -5.253 1.00 86.06 71 ILE A O 1
ATOM 587 N N . ASP A 1 72 ? -15.743 -9.406 -3.533 1.00 85.56 72 ASP A N 1
ATOM 588 C CA . ASP A 1 72 ? -16.396 -8.108 -3.726 1.00 85.56 72 ASP A CA 1
ATOM 589 C C . ASP A 1 72 ? -15.631 -7.009 -2.977 1.00 85.56 72 ASP A C 1
ATOM 591 O O . ASP A 1 72 ? -15.798 -6.804 -1.770 1.00 85.56 72 ASP A O 1
ATOM 595 N N . ILE A 1 73 ? -14.773 -6.304 -3.716 1.00 85.81 73 ILE A N 1
ATOM 596 C CA . ILE A 1 73 ? -13.983 -5.176 -3.211 1.00 85.81 73 ILE A CA 1
ATOM 597 C C . ILE A 1 73 ? -14.698 -3.826 -3.360 1.00 85.81 73 ILE A C 1
ATOM 599 O O . ILE A 1 73 ? -14.162 -2.808 -2.926 1.00 85.81 73 ILE A O 1
ATOM 603 N N . GLY A 1 74 ? -15.898 -3.779 -3.952 1.00 82.25 74 GLY A N 1
ATOM 604 C CA . GLY A 1 74 ? -16.533 -2.532 -4.395 1.00 82.25 74 GLY A CA 1
ATOM 605 C C . GLY A 1 74 ? -16.764 -1.504 -3.285 1.00 82.25 74 GLY A C 1
ATOM 606 O O . GLY A 1 74 ? -16.757 -0.309 -3.556 1.00 82.25 74 GLY A O 1
ATOM 607 N N . LYS A 1 75 ? -16.901 -1.959 -2.034 1.00 87.62 75 LYS A N 1
ATOM 608 C CA . LYS A 1 75 ? -17.138 -1.113 -0.849 1.00 87.62 75 LYS A CA 1
ATOM 609 C C . LYS A 1 75 ? -15.904 -0.899 0.026 1.00 87.62 75 LYS A C 1
ATOM 611 O O . LYS A 1 75 ? -16.008 -0.355 1.122 1.00 87.62 75 LYS A O 1
ATOM 616 N N . TRP A 1 76 ? -14.738 -1.391 -0.388 1.00 87.62 76 TRP A N 1
ATOM 617 C CA . TRP A 1 76 ? -13.551 -1.413 0.473 1.00 87.62 76 TRP A CA 1
ATOM 618 C C . TRP A 1 76 ? -12.809 -0.079 0.504 1.00 87.62 76 TRP A C 1
ATOM 620 O O . TRP A 1 76 ? -12.024 0.152 1.423 1.00 87.62 76 TRP A O 1
ATOM 630 N N . SER A 1 77 ? -13.064 0.786 -0.479 1.00 87.38 77 SER A N 1
ATOM 631 C CA . SER A 1 77 ? -12.402 2.073 -0.650 1.00 87.38 77 SER A CA 1
ATOM 632 C C . SER A 1 77 ? -13.407 3.188 -0.906 1.00 87.38 77 SER A C 1
ATOM 634 O O . SER A 1 77 ? -14.296 3.064 -1.742 1.00 87.38 77 SER A O 1
ATOM 636 N N . GLU A 1 78 ? -13.193 4.340 -0.270 1.00 86.31 78 GLU A N 1
ATOM 637 C CA . GLU A 1 78 ? -13.897 5.579 -0.619 1.00 86.31 78 GLU A CA 1
ATOM 638 C C . GLU A 1 78 ? -13.618 6.015 -2.067 1.00 86.31 78 GLU A C 1
ATOM 640 O O . GLU A 1 78 ? -14.460 6.653 -2.696 1.00 86.31 78 GLU A O 1
ATOM 645 N N . LYS A 1 79 ? -12.445 5.666 -2.612 1.00 84.50 79 LYS A N 1
ATOM 646 C CA . LYS A 1 79 ? -11.957 6.141 -3.917 1.00 84.50 79 LYS A CA 1
ATOM 647 C C . LYS A 1 79 ? -12.604 5.434 -5.102 1.00 84.50 79 LYS A C 1
ATOM 649 O O . LYS A 1 79 ? -12.446 5.892 -6.231 1.00 84.50 79 LYS A O 1
ATOM 654 N N . PHE A 1 80 ? -13.341 4.354 -4.858 1.00 80.25 80 PHE A N 1
ATOM 655 C CA . PHE A 1 80 ? -14.154 3.699 -5.881 1.00 80.25 80 PHE A CA 1
ATOM 656 C C . PHE A 1 80 ? -15.442 4.473 -6.190 1.00 80.25 80 PHE A C 1
ATOM 658 O O . PHE A 1 80 ? -16.087 4.216 -7.204 1.00 80.25 80 PHE A O 1
ATOM 665 N N . HIS A 1 81 ? -15.792 5.467 -5.368 1.00 78.12 81 HIS A N 1
ATOM 666 C CA . HIS A 1 81 ? -17.003 6.262 -5.523 1.00 78.12 81 HIS A CA 1
ATOM 667 C C . HIS A 1 81 ? -16.673 7.734 -5.799 1.00 78.12 81 HIS A C 1
ATOM 669 O O . HIS A 1 81 ? -15.796 8.325 -5.174 1.00 78.12 81 HIS A O 1
ATOM 675 N N . LEU A 1 82 ? -17.430 8.367 -6.701 1.00 71.38 82 LEU A N 1
ATOM 676 C CA . LEU A 1 82 ? -17.287 9.802 -6.999 1.00 71.38 82 LEU A CA 1
ATOM 677 C C . LEU A 1 82 ? -17.649 10.689 -5.796 1.00 71.38 82 LEU A C 1
ATOM 679 O O . LEU A 1 82 ? -17.069 11.757 -5.609 1.00 71.38 82 LEU A O 1
ATOM 683 N N . ARG A 1 83 ? -18.642 10.264 -5.005 1.00 75.25 83 ARG A N 1
ATOM 684 C CA . ARG A 1 83 ? -19.115 10.930 -3.783 1.00 75.25 83 ARG A CA 1
ATOM 685 C C . ARG A 1 83 ? -19.484 9.857 -2.753 1.00 75.25 83 ARG A C 1
ATOM 687 O O . ARG A 1 83 ? -20.632 9.421 -2.744 1.00 75.25 83 ARG A O 1
ATOM 694 N N . PRO A 1 84 ? -18.529 9.382 -1.943 1.00 76.69 84 PRO A N 1
ATOM 695 C CA . PRO A 1 84 ? -18.772 8.282 -1.020 1.00 76.69 84 PRO A CA 1
ATOM 696 C C . PRO A 1 84 ? -19.743 8.700 0.091 1.00 76.69 84 PRO A C 1
ATOM 698 O O . PRO A 1 84 ? -19.561 9.736 0.734 1.00 76.69 84 PRO A O 1
ATOM 701 N N . THR A 1 85 ? -20.759 7.878 0.351 1.00 77.00 85 THR A N 1
ATOM 702 C CA . THR A 1 85 ? -21.567 7.955 1.573 1.00 77.00 85 THR A CA 1
ATOM 703 C C . THR A 1 85 ? -21.254 6.782 2.503 1.00 77.00 85 THR A C 1
ATOM 705 O O . THR A 1 85 ? -20.679 5.774 2.096 1.00 77.00 85 THR A O 1
ATOM 708 N N . LYS A 1 86 ? -21.684 6.866 3.770 1.00 75.75 86 LYS A N 1
ATOM 709 C CA . LYS A 1 86 ? -21.501 5.781 4.758 1.00 75.75 86 LYS A CA 1
ATOM 710 C C . LYS A 1 86 ? -22.139 4.442 4.361 1.00 75.75 86 LYS A C 1
ATOM 712 O O . LYS A 1 86 ? -21.824 3.436 4.979 1.00 75.75 86 LYS A O 1
ATOM 717 N N . LYS A 1 87 ? -23.070 4.429 3.400 1.00 77.44 87 LYS A N 1
ATOM 718 C CA . LYS A 1 87 ? -23.706 3.196 2.903 1.00 77.44 87 LYS A CA 1
ATOM 719 C C . LYS A 1 87 ? -22.919 2.547 1.763 1.00 77.44 87 LYS A C 1
ATOM 721 O O . LYS A 1 87 ? -23.076 1.350 1.530 1.00 77.44 87 LYS A O 1
ATOM 726 N N . ASP A 1 88 ? -22.098 3.336 1.076 1.00 81.31 88 ASP A N 1
ATOM 727 C CA . ASP A 1 88 ? -21.332 2.896 -0.089 1.00 81.31 88 ASP A CA 1
ATOM 728 C C . ASP A 1 88 ? -20.014 2.240 0.328 1.00 81.31 88 ASP A C 1
ATOM 730 O O . ASP A 1 88 ? -19.526 1.351 -0.359 1.00 81.31 88 ASP A O 1
ATOM 734 N N . VAL A 1 89 ? -19.477 2.632 1.488 1.00 88.12 89 VAL A N 1
ATOM 735 C CA . VAL A 1 89 ? -18.167 2.197 1.979 1.00 88.12 89 VAL A CA 1
ATOM 736 C C . VAL A 1 89 ? -18.303 1.445 3.298 1.00 88.12 89 VAL A C 1
ATOM 738 O O . VAL A 1 89 ? -18.988 1.887 4.221 1.00 88.12 89 VAL A O 1
ATOM 741 N N . ASP A 1 90 ? -17.615 0.311 3.391 1.00 89.31 90 ASP A N 1
ATOM 742 C CA . ASP A 1 90 ? -17.558 -0.531 4.580 1.00 89.31 90 ASP A CA 1
ATOM 743 C C . ASP A 1 90 ? -16.496 -0.007 5.562 1.00 89.31 90 ASP A C 1
ATOM 745 O O . ASP A 1 90 ? -15.293 -0.264 5.427 1.00 89.31 90 ASP A O 1
ATOM 749 N N . TYR A 1 91 ? -16.956 0.779 6.537 1.00 90.62 91 TYR A N 1
ATOM 750 C CA . TYR A 1 91 ? -16.130 1.310 7.617 1.00 90.62 91 TYR A CA 1
ATOM 751 C C . TYR A 1 91 ? -16.086 0.356 8.804 1.00 90.62 91 TYR A C 1
ATOM 753 O O . TYR A 1 91 ? -17.116 -0.070 9.320 1.00 90.62 91 TYR A O 1
ATOM 761 N N . GLN A 1 92 ? -14.879 0.118 9.303 1.00 91.31 92 GLN A N 1
ATOM 762 C CA . GLN A 1 92 ? -14.624 -0.735 10.452 1.00 91.31 92 GLN A CA 1
ATOM 763 C C . GLN A 1 92 ? -14.105 0.121 11.605 1.00 91.31 92 GLN A C 1
ATOM 765 O O . GLN A 1 92 ? -13.075 0.790 11.491 1.00 91.31 92 GLN A O 1
ATOM 770 N N . THR A 1 93 ? -14.845 0.127 12.714 1.00 92.69 93 THR A N 1
ATOM 771 C CA . THR A 1 93 ? -14.468 0.841 13.937 1.00 92.69 93 THR A CA 1
ATOM 772 C C . THR A 1 93 ? -13.873 -0.139 14.937 1.00 92.69 93 THR A C 1
ATOM 774 O O . THR A 1 93 ? -14.557 -1.037 15.422 1.00 92.69 93 THR A O 1
ATOM 777 N N . LEU A 1 94 ? -12.604 0.065 15.276 1.00 89.81 94 LEU A N 1
ATOM 778 C CA . LEU A 1 94 ? -11.843 -0.773 16.196 1.00 89.81 94 LEU A CA 1
ATOM 779 C C . LEU A 1 94 ? -11.599 -0.021 17.503 1.00 89.81 94 LEU A C 1
ATOM 781 O O . LEU A 1 94 ? -11.126 1.118 17.492 1.00 89.81 94 LEU A O 1
ATOM 785 N N . LYS A 1 95 ? -11.910 -0.672 18.627 1.00 91.94 95 LYS A N 1
ATOM 786 C CA . LYS A 1 95 ? -11.497 -0.225 19.961 1.00 91.94 95 LYS A CA 1
ATOM 787 C C . LYS A 1 95 ? -10.123 -0.812 20.252 1.00 91.94 95 LYS A C 1
ATOM 789 O O . LYS A 1 95 ? -9.962 -2.028 20.236 1.00 91.94 95 LYS A O 1
ATOM 794 N N . LEU A 1 96 ? -9.154 0.056 20.487 1.00 90.81 96 LEU A N 1
ATOM 795 C CA . LEU A 1 96 ? -7.769 -0.316 20.720 1.00 90.81 96 LEU A CA 1
ATOM 796 C C . LEU A 1 96 ? -7.494 -0.509 22.220 1.00 90.81 96 LEU A C 1
ATOM 798 O O . LEU A 1 96 ? -8.113 0.186 23.035 1.00 90.81 96 LEU A O 1
ATOM 802 N N . PRO A 1 97 ? -6.553 -1.396 22.597 1.00 85.38 97 PRO A N 1
ATOM 803 C CA . PRO A 1 97 ? -6.093 -1.563 23.976 1.00 85.38 97 PRO A CA 1
ATOM 804 C C . PRO A 1 97 ? -5.667 -0.257 24.656 1.00 85.38 97 PRO A C 1
ATOM 806 O O . PRO A 1 97 ? -5.930 -0.075 25.842 1.00 85.38 97 PRO A O 1
ATOM 809 N N . SER A 1 98 ? -5.099 0.697 23.910 1.00 80.62 98 SER A N 1
ATOM 810 C CA . SER A 1 98 ? -4.761 2.036 24.421 1.00 80.62 98 SER A CA 1
ATOM 811 C C . SER A 1 98 ? -5.966 2.915 24.796 1.00 80.62 98 SER A C 1
ATOM 813 O O . SER A 1 98 ? -5.791 4.072 25.181 1.00 80.62 98 SER A O 1
ATOM 815 N N . GLY A 1 99 ? -7.196 2.410 24.662 1.00 82.00 99 GLY A N 1
ATOM 816 C CA . GLY A 1 99 ? -8.443 3.131 24.933 1.00 82.00 99 GLY A CA 1
ATOM 817 C C . GLY A 1 99 ? -8.909 4.021 23.777 1.00 82.00 99 GLY A C 1
ATOM 818 O O . GLY A 1 99 ? -9.975 4.634 23.852 1.00 82.00 99 GLY A O 1
ATOM 819 N N . LYS A 1 100 ? -8.142 4.090 22.684 1.00 87.88 100 LYS A N 1
ATOM 820 C CA . LYS A 1 100 ? -8.495 4.846 21.476 1.00 87.88 100 LYS A CA 1
ATOM 821 C C . LYS A 1 100 ? -9.478 4.058 20.618 1.00 87.88 100 LYS A C 1
ATOM 823 O O . LYS A 1 100 ? -9.463 2.834 20.594 1.00 87.88 100 LYS A O 1
ATOM 828 N N . SER A 1 101 ? -10.323 4.761 19.872 1.00 89.94 101 SER A N 1
ATOM 829 C CA . SER A 1 101 ? -11.143 4.153 18.821 1.00 89.94 101 SER A CA 1
ATOM 830 C C . SER A 1 101 ? -10.718 4.704 17.471 1.00 89.94 101 SER A C 1
ATOM 832 O O . SER A 1 101 ? -10.626 5.921 17.308 1.00 89.94 101 SER A O 1
ATOM 834 N N . ILE A 1 102 ? -10.456 3.822 16.509 1.00 91.62 102 ILE A N 1
ATOM 835 C CA . ILE A 1 102 ? -10.084 4.209 15.148 1.00 91.62 102 ILE A CA 1
ATOM 836 C C . ILE A 1 102 ? -11.104 3.630 14.179 1.00 91.62 102 ILE A C 1
ATOM 838 O O . ILE A 1 102 ? -11.458 2.459 14.263 1.00 91.62 102 ILE A O 1
ATOM 842 N N . THR A 1 103 ? -11.590 4.471 13.270 1.00 92.69 103 THR A N 1
ATOM 843 C CA . THR A 1 103 ? -12.465 4.053 12.173 1.00 92.69 103 THR A CA 1
ATOM 844 C C . THR A 1 103 ? -11.690 4.149 10.874 1.00 92.69 103 THR A C 1
ATOM 846 O O . THR A 1 103 ? -11.138 5.206 10.577 1.00 92.69 103 THR A O 1
ATOM 849 N N . MET A 1 104 ? -11.650 3.055 10.125 1.00 92.94 104 MET A N 1
ATOM 850 C CA . MET A 1 104 ? -10.900 2.942 8.877 1.00 92.94 104 MET A CA 1
ATOM 851 C C . MET A 1 104 ? -11.636 2.040 7.887 1.00 92.94 104 MET A C 1
ATOM 853 O O . MET A 1 104 ? -12.454 1.208 8.284 1.00 92.94 104 MET A O 1
ATOM 857 N N . THR A 1 105 ? -11.377 2.215 6.597 1.00 94.00 105 THR A N 1
ATOM 858 C CA . THR A 1 105 ? -11.910 1.329 5.556 1.00 94.00 105 THR A CA 1
ATOM 859 C C . THR A 1 105 ? -11.137 0.010 5.507 1.00 94.00 105 THR A C 1
ATOM 861 O O . THR A 1 105 ? -10.042 -0.126 6.065 1.00 94.00 105 THR A O 1
ATOM 864 N N . LYS A 1 106 ? -11.686 -0.983 4.802 1.00 94.06 106 LYS A N 1
ATOM 865 C CA . LYS A 1 106 ? -10.984 -2.244 4.517 1.00 94.06 106 LYS A CA 1
ATOM 866 C C . LYS A 1 106 ? -9.666 -2.024 3.766 1.00 94.06 106 LYS A C 1
ATOM 868 O O . LYS A 1 106 ? -8.640 -2.603 4.111 1.00 94.06 106 LYS A O 1
ATOM 873 N N . ALA A 1 107 ? -9.653 -1.117 2.795 1.00 91.94 107 ALA A N 1
ATOM 874 C CA . ALA A 1 107 ? -8.452 -0.803 2.028 1.00 91.94 107 ALA A CA 1
ATOM 875 C C . ALA A 1 107 ? -7.380 -0.039 2.832 1.00 91.94 107 ALA A C 1
ATOM 877 O O . ALA A 1 107 ? -6.187 -0.268 2.630 1.00 91.94 107 ALA A O 1
ATOM 878 N N . GLU A 1 108 ? -7.775 0.824 3.775 1.00 95.00 108 GLU A N 1
ATOM 879 C CA . GLU A 1 108 ? -6.848 1.448 4.734 1.00 95.00 108 GLU A CA 1
ATOM 880 C C . GLU A 1 108 ? -6.240 0.391 5.684 1.00 95.00 108 GLU A C 1
ATOM 882 O O . GLU A 1 108 ? -5.052 0.459 6.000 1.00 95.00 108 GLU A O 1
ATOM 887 N N . ARG A 1 109 ? -7.009 -0.636 6.083 1.00 95.25 109 ARG A N 1
ATOM 888 C CA . ARG A 1 109 ? -6.513 -1.775 6.888 1.00 95.25 109 ARG A CA 1
ATOM 889 C C . ARG A 1 109 ? -5.506 -2.636 6.140 1.00 95.25 109 ARG A C 1
ATOM 891 O O . ARG A 1 109 ? -4.478 -2.999 6.709 1.00 95.25 109 ARG A O 1
ATOM 898 N N . ILE A 1 110 ? -5.770 -2.915 4.866 1.00 95.56 110 ILE A N 1
ATOM 899 C CA . ILE A 1 110 ? -4.828 -3.609 3.979 1.00 95.56 110 ILE A CA 1
ATOM 900 C C . ILE A 1 110 ? -3.519 -2.817 3.879 1.00 95.56 110 ILE A C 1
ATOM 902 O O . ILE A 1 110 ? -2.447 -3.382 4.084 1.00 95.56 110 ILE A O 1
ATOM 906 N N . ALA A 1 111 ? -3.590 -1.502 3.648 1.00 95.88 111 ALA A N 1
ATOM 907 C CA . ALA A 1 111 ? -2.400 -0.652 3.578 1.00 95.88 111 ALA A CA 1
ATOM 908 C C . ALA A 1 111 ? -1.593 -0.684 4.883 1.00 95.88 111 ALA A C 1
ATOM 910 O O . ALA A 1 111 ? -0.370 -0.805 4.854 1.00 95.88 111 ALA A O 1
ATOM 911 N N . LEU A 1 112 ? -2.270 -0.628 6.032 1.00 95.25 112 LEU A N 1
ATOM 912 C CA . LEU A 1 112 ? -1.626 -0.699 7.341 1.00 95.25 112 LEU A CA 1
ATOM 913 C C . LEU A 1 112 ? -0.939 -2.056 7.566 1.00 95.25 112 LEU A C 1
ATOM 915 O O . LEU A 1 112 ? 0.182 -2.092 8.070 1.00 95.25 112 LEU A O 1
ATOM 919 N N . SER A 1 113 ? -1.552 -3.154 7.112 1.00 96.12 113 SER A N 1
ATOM 920 C CA . SER A 1 113 ? -0.932 -4.486 7.132 1.00 96.12 113 SER A CA 1
ATOM 921 C C . SER A 1 113 ? 0.281 -4.612 6.215 1.00 96.12 113 SER A C 1
ATOM 923 O O . SER A 1 113 ? 1.209 -5.346 6.543 1.00 96.12 113 SER A O 1
ATOM 925 N N . LEU A 1 114 ? 0.297 -3.919 5.076 1.00 96.50 114 LEU A N 1
ATOM 926 C CA . LEU A 1 114 ? 1.462 -3.883 4.190 1.00 96.50 114 LEU A CA 1
ATOM 927 C C . LEU A 1 114 ? 2.589 -3.048 4.804 1.00 96.50 114 LEU A C 1
ATOM 929 O O . LEU A 1 114 ? 3.737 -3.485 4.825 1.00 96.50 114 LEU A O 1
ATOM 933 N N . HIS A 1 115 ? 2.265 -1.888 5.382 1.00 95.31 115 HIS A N 1
ATOM 934 C CA . HIS A 1 115 ? 3.242 -1.078 6.107 1.00 95.31 115 HIS A CA 1
ATOM 935 C C . HIS A 1 115 ? 3.860 -1.824 7.294 1.00 95.31 115 HIS A C 1
ATOM 937 O O . HIS A 1 115 ? 5.049 -1.656 7.534 1.00 95.31 115 HIS A O 1
ATOM 943 N N . SER A 1 116 ? 3.107 -2.663 8.012 1.00 94.12 116 SER A N 1
ATOM 944 C CA . SER A 1 116 ? 3.648 -3.397 9.163 1.00 94.12 116 SER A CA 1
ATOM 945 C C . SER A 1 116 ? 4.643 -4.503 8.792 1.00 94.12 116 SER A C 1
ATOM 947 O O . SER A 1 116 ? 5.350 -4.975 9.676 1.00 94.12 116 SER A O 1
ATOM 949 N N . ARG A 1 117 ? 4.691 -4.946 7.524 1.00 94.31 117 ARG A N 1
ATOM 950 C CA . ARG A 1 117 ? 5.640 -5.979 7.059 1.00 94.31 117 ARG A CA 1
ATOM 951 C C . ARG A 1 117 ? 7.042 -5.423 6.815 1.00 94.31 117 ARG A C 1
ATOM 953 O O . ARG A 1 117 ? 8.014 -6.135 7.018 1.00 94.31 117 ARG A O 1
ATOM 960 N N . ASN A 1 118 ? 7.153 -4.160 6.407 1.00 92.50 118 ASN A N 1
ATOM 961 C CA . ASN A 1 118 ? 8.442 -3.509 6.191 1.00 92.50 118 ASN A CA 1
ATOM 962 C C . ASN A 1 118 ? 8.964 -2.909 7.503 1.00 92.50 118 ASN A C 1
ATOM 964 O O . ASN A 1 118 ? 8.294 -2.077 8.112 1.00 92.50 118 ASN A O 1
ATOM 968 N N . GLU A 1 119 ? 10.181 -3.272 7.909 1.00 90.31 119 GLU A N 1
ATOM 969 C CA . GLU A 1 119 ? 10.781 -2.835 9.179 1.00 90.31 119 GLU A CA 1
ATOM 970 C C . GLU A 1 119 ? 10.840 -1.304 9.325 1.00 90.31 119 GLU A C 1
ATOM 972 O O . GLU A 1 119 ? 10.515 -0.748 10.378 1.00 90.31 119 GLU A O 1
ATOM 977 N N . LYS A 1 120 ? 11.197 -0.588 8.255 1.00 87.62 120 LYS A N 1
ATOM 978 C CA . LYS A 1 120 ? 11.300 0.876 8.291 1.00 87.62 120 LYS A CA 1
ATOM 979 C C . LYS A 1 120 ? 9.923 1.523 8.395 1.00 87.62 120 LYS A C 1
ATOM 981 O O . LYS A 1 120 ? 9.729 2.430 9.203 1.00 87.62 120 LYS A O 1
ATOM 986 N N . ASN A 1 121 ? 8.950 1.045 7.623 1.00 91.25 121 ASN A N 1
ATOM 987 C CA . ASN A 1 121 ? 7.569 1.516 7.714 1.00 91.25 121 ASN A CA 1
ATOM 988 C C . ASN A 1 121 ? 6.977 1.225 9.098 1.00 91.25 121 ASN A C 1
ATOM 990 O O . ASN A 1 121 ? 6.306 2.084 9.667 1.00 91.25 121 ASN A O 1
ATOM 994 N N . LEU A 1 122 ? 7.264 0.055 9.670 1.00 90.12 122 LEU A N 1
ATOM 995 C CA . LEU A 1 122 ? 6.856 -0.299 11.025 1.00 90.12 122 LEU A CA 1
ATOM 996 C C . LEU A 1 122 ? 7.422 0.690 12.049 1.00 90.12 122 LEU A C 1
ATOM 998 O O . LEU A 1 122 ? 6.683 1.178 12.904 1.00 90.12 122 LEU A O 1
ATOM 1002 N N . LYS A 1 123 ? 8.698 1.067 11.920 1.00 89.19 123 LYS A N 1
ATOM 1003 C CA . LYS A 1 123 ? 9.309 2.101 12.763 1.00 89.19 123 LYS A CA 1
ATOM 1004 C C . LYS A 1 123 ? 8.573 3.439 12.654 1.00 89.19 123 LYS A C 1
ATOM 1006 O O . LYS A 1 123 ? 8.238 4.041 13.670 1.00 89.19 123 LYS A O 1
ATOM 1011 N N . HIS A 1 124 ? 8.254 3.881 11.438 1.00 89.56 124 HIS A N 1
ATOM 1012 C CA . HIS A 1 124 ? 7.459 5.092 11.223 1.00 89.56 124 HIS A CA 1
ATOM 1013 C C . HIS A 1 124 ? 6.058 5.004 11.855 1.00 89.56 124 HIS A C 1
ATOM 1015 O O . HIS A 1 124 ? 5.600 5.978 12.452 1.00 89.56 124 HIS A O 1
ATOM 1021 N N . LEU A 1 125 ? 5.391 3.847 11.767 1.00 89.75 125 LEU A N 1
ATOM 1022 C CA . LEU A 1 125 ? 4.082 3.625 12.389 1.00 89.75 125 LEU A CA 1
ATOM 1023 C C . LEU A 1 125 ? 4.139 3.704 13.919 1.00 89.75 125 LEU A C 1
ATOM 1025 O O . LEU A 1 125 ? 3.263 4.326 14.518 1.00 89.75 125 LEU A O 1
ATOM 1029 N N . LEU A 1 126 ? 5.146 3.088 14.543 1.00 88.75 126 LEU A N 1
ATOM 1030 C CA . LEU A 1 126 ? 5.243 2.991 16.003 1.00 88.75 126 LEU A CA 1
ATOM 1031 C C . LEU A 1 126 ? 5.825 4.258 16.648 1.00 88.75 126 LEU A C 1
ATOM 1033 O O . LEU A 1 126 ? 5.344 4.691 17.693 1.00 88.75 126 LEU A O 1
ATOM 1037 N N . GLU A 1 127 ? 6.829 4.885 16.031 1.00 87.31 127 GLU A N 1
ATOM 1038 C CA . GLU A 1 127 ? 7.467 6.094 16.572 1.00 87.31 127 GLU A CA 1
ATOM 1039 C C . GLU A 1 127 ? 6.740 7.376 16.134 1.00 87.31 127 GLU A C 1
ATOM 1041 O O . GLU A 1 127 ? 6.506 8.284 16.938 1.00 87.31 127 GLU A O 1
ATOM 1046 N N . GLY A 1 128 ? 6.356 7.450 14.857 1.00 83.88 128 GLY A N 1
ATOM 1047 C CA . GLY A 1 128 ? 5.712 8.621 14.260 1.00 83.88 128 GLY A CA 1
ATOM 1048 C C . GLY A 1 128 ? 4.189 8.610 14.354 1.00 83.88 128 GLY A C 1
ATOM 1049 O O . GLY A 1 128 ? 3.565 9.670 14.461 1.00 83.88 128 GLY A O 1
ATOM 1050 N N . GLY A 1 129 ? 3.578 7.426 14.353 1.00 90.00 129 GLY A N 1
ATOM 1051 C CA . GLY A 1 129 ? 2.139 7.257 14.176 1.00 90.00 129 GLY A CA 1
ATOM 1052 C C . GLY A 1 129 ? 1.722 7.344 12.708 1.00 90.00 129 GLY A C 1
ATOM 1053 O O . GLY A 1 129 ? 2.541 7.332 11.786 1.00 90.00 129 GLY A O 1
ATOM 1054 N N . PHE A 1 130 ? 0.419 7.466 12.476 1.00 91.81 130 PHE A N 1
ATOM 1055 C CA . PHE A 1 130 ? -0.128 7.657 11.137 1.00 91.81 130 PHE A CA 1
ATOM 1056 C C . PHE A 1 130 ? -1.258 8.684 11.120 1.00 91.81 130 PHE A C 1
ATOM 1058 O O . PHE A 1 130 ? -1.906 8.950 12.126 1.00 91.81 130 PHE A O 1
ATOM 1065 N N . SER A 1 131 ? -1.515 9.262 9.957 1.00 92.19 131 SER A N 1
ATOM 1066 C CA . SER A 1 131 ? -2.636 10.158 9.681 1.00 92.19 131 SER A CA 1
ATOM 1067 C C . SER A 1 131 ? -3.367 9.656 8.446 1.00 92.19 131 SER A C 1
ATOM 1069 O O . SER A 1 131 ? -2.744 9.114 7.538 1.00 92.19 131 SER A O 1
ATOM 1071 N N . PHE A 1 132 ? -4.682 9.821 8.379 1.00 91.31 132 PHE A N 1
ATOM 1072 C CA . PHE A 1 132 ? -5.424 9.454 7.173 1.00 91.31 132 PHE A CA 1
ATOM 1073 C C . PHE A 1 132 ? -5.209 10.493 6.068 1.00 91.31 132 PHE A C 1
ATOM 1075 O O . PHE A 1 132 ? -5.096 11.686 6.357 1.00 91.31 132 PHE A O 1
ATOM 1082 N N . GLU A 1 133 ? -5.247 10.084 4.793 1.00 87.56 133 GLU A N 1
ATOM 1083 C CA . GLU A 1 133 ? -5.100 11.022 3.662 1.00 87.56 133 GLU A CA 1
ATOM 1084 C C . GLU A 1 133 ? -6.094 12.200 3.739 1.00 87.56 133 GLU A C 1
ATOM 1086 O O . GLU A 1 133 ? -5.729 13.336 3.424 1.00 87.56 133 GLU A O 1
ATOM 1091 N N . LYS A 1 134 ? -7.321 11.936 4.207 1.00 85.06 134 LYS A N 1
ATOM 1092 C CA . LYS A 1 134 ? -8.398 12.924 4.399 1.00 85.06 134 LYS A CA 1
ATOM 1093 C C . LYS A 1 134 ? -8.207 13.848 5.604 1.00 85.06 134 LYS A C 1
ATOM 1095 O O . LYS A 1 134 ? -8.783 14.929 5.640 1.00 85.06 134 LYS A O 1
ATOM 1100 N N . ALA A 1 135 ? -7.403 13.440 6.582 1.00 86.00 135 ALA A N 1
ATOM 1101 C CA . ALA A 1 135 ? -7.223 14.133 7.854 1.00 86.00 135 ALA A CA 1
ATOM 1102 C C . ALA A 1 135 ? -5.738 14.183 8.248 1.00 86.00 135 ALA A C 1
ATOM 1104 O O . ALA A 1 135 ? -5.356 13.772 9.340 1.00 86.00 135 ALA A O 1
ATOM 1105 N N . ARG A 1 136 ? -4.892 14.720 7.358 1.00 85.38 136 ARG A N 1
ATOM 1106 C CA . ARG A 1 136 ? -3.421 14.738 7.518 1.00 85.38 136 ARG A CA 1
ATOM 1107 C C . ARG A 1 136 ? -2.922 15.472 8.766 1.00 85.38 136 ARG A C 1
ATOM 1109 O O . ARG A 1 136 ? -1.803 15.241 9.201 1.00 85.38 136 ARG A O 1
ATOM 1116 N N . ALA A 1 137 ? -3.7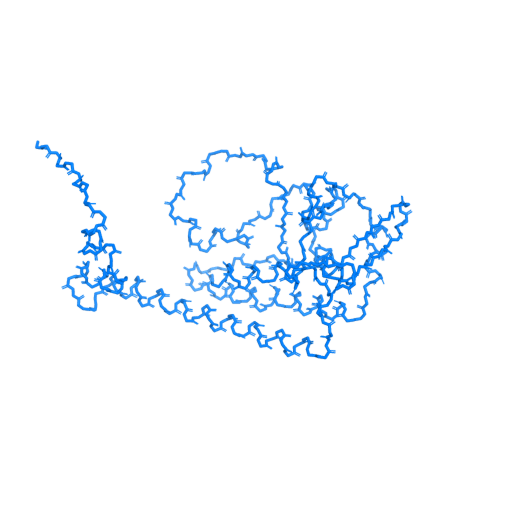28 16.377 9.319 1.00 83.81 137 ALA A N 1
ATOM 1117 C CA . ALA A 1 137 ? -3.391 17.117 10.534 1.00 83.81 137 ALA A CA 1
ATOM 1118 C C . ALA A 1 137 ? -3.576 16.285 11.817 1.00 83.81 137 ALA A C 1
ATOM 1120 O O . ALA A 1 137 ? -3.014 16.630 12.854 1.00 83.81 137 ALA A O 1
ATOM 1121 N N . VAL A 1 138 ? -4.364 15.205 11.766 1.00 88.19 138 VAL A N 1
ATOM 1122 C CA . VAL A 1 138 ? -4.660 14.363 12.930 1.00 88.19 138 VAL A CA 1
ATOM 1123 C C . VAL A 1 138 ? -3.727 13.159 12.920 1.00 88.19 138 VAL A C 1
ATOM 1125 O O . VAL A 1 138 ? -3.836 12.284 12.062 1.00 88.19 138 VAL A O 1
ATOM 1128 N N . ILE A 1 139 ? -2.808 13.115 13.886 1.00 89.81 139 ILE A N 1
ATOM 1129 C CA . ILE A 1 139 ? -1.849 12.017 14.039 1.00 89.81 139 ILE A CA 1
ATOM 1130 C C . ILE A 1 139 ? -2.373 11.020 15.074 1.00 89.81 139 ILE A C 1
ATOM 1132 O O . ILE A 1 139 ? -2.500 11.319 16.264 1.00 89.81 139 ILE A O 1
ATOM 1136 N N . HIS A 1 140 ? -2.622 9.801 14.618 1.00 90.38 140 HIS A N 1
ATOM 1137 C CA . HIS A 1 140 ? -2.949 8.640 15.424 1.00 90.38 140 HIS A CA 1
ATOM 1138 C C . HIS A 1 140 ? -1.660 7.912 15.808 1.00 90.38 140 HIS A C 1
ATOM 1140 O O . HIS A 1 140 ? -1.044 7.223 14.998 1.00 90.38 140 HIS A O 1
ATOM 1146 N N . ARG A 1 141 ? -1.242 8.067 17.066 1.00 90.75 141 ARG A N 1
ATOM 1147 C CA . ARG A 1 141 ? -0.160 7.258 17.645 1.00 90.75 141 ARG A CA 1
ATOM 1148 C C . ARG A 1 141 ? -0.717 5.942 18.170 1.00 90.75 141 ARG A C 1
ATOM 1150 O O . ARG A 1 141 ? -1.655 5.976 18.974 1.00 90.75 141 ARG A O 1
ATOM 1157 N N . ILE A 1 142 ? -0.126 4.837 17.744 1.00 88.75 142 ILE A N 1
ATOM 1158 C CA . ILE A 1 142 ? -0.465 3.475 18.162 1.00 88.75 142 ILE A CA 1
ATOM 1159 C C . ILE A 1 142 ? 0.783 2.802 18.730 1.00 88.75 142 ILE A C 1
ATOM 1161 O O . ILE A 1 142 ? 1.896 3.150 18.344 1.00 88.75 142 ILE A O 1
ATOM 1165 N N . ASN A 1 143 ? 0.600 1.876 19.665 1.00 89.12 143 ASN A N 1
ATOM 1166 C CA . ASN A 1 143 ? 1.672 1.001 20.142 1.00 89.12 143 ASN A CA 1
ATOM 1167 C C . ASN A 1 143 ? 1.590 -0.375 19.450 1.00 89.12 143 ASN A C 1
ATOM 1169 O O . ASN A 1 143 ? 0.725 -0.604 18.601 1.00 89.12 143 ASN A O 1
ATOM 1173 N N . SER A 1 144 ? 2.488 -1.293 19.809 1.00 91.00 144 SER A N 1
ATOM 1174 C CA . SER A 1 144 ? 2.514 -2.639 19.227 1.00 91.00 144 SER A CA 1
ATOM 1175 C C . SER A 1 144 ? 1.234 -3.436 19.505 1.00 91.00 144 SER A C 1
ATOM 1177 O O . SER A 1 144 ? 0.744 -4.106 18.605 1.00 91.00 144 SER A O 1
ATOM 1179 N N . ASP A 1 145 ? 0.639 -3.315 20.695 1.00 90.56 145 ASP A N 1
ATOM 1180 C CA . ASP A 1 145 ? -0.594 -4.040 21.052 1.00 90.56 145 ASP A CA 1
ATOM 1181 C C . ASP A 1 145 ? -1.813 -3.539 20.261 1.00 90.56 145 ASP A C 1
ATOM 1183 O O . ASP A 1 145 ? -2.676 -4.316 19.832 1.00 90.56 145 ASP A O 1
ATOM 1187 N N . ASP A 1 146 ? -1.878 -2.226 20.039 1.00 91.31 146 ASP A N 1
ATOM 1188 C CA . ASP A 1 146 ? -2.869 -1.580 19.187 1.00 91.31 146 ASP A CA 1
ATOM 1189 C C . ASP A 1 146 ? -2.731 -2.068 17.740 1.00 91.31 146 ASP A C 1
ATOM 1191 O O . ASP A 1 146 ? -3.729 -2.440 17.118 1.00 91.31 146 ASP A O 1
ATOM 1195 N N . LEU A 1 147 ? -1.500 -2.102 17.217 1.00 92.81 147 LEU A N 1
ATOM 1196 C CA . LEU A 1 147 ? -1.204 -2.608 15.879 1.00 92.81 147 LEU A CA 1
ATOM 1197 C C . LEU A 1 147 ? -1.619 -4.077 15.745 1.00 92.81 147 LEU A C 1
ATOM 1199 O O . LEU A 1 147 ? -2.367 -4.416 14.831 1.00 92.81 147 LEU A O 1
ATOM 1203 N N . ASP A 1 148 ? -1.221 -4.925 16.688 1.00 93.31 148 ASP A N 1
ATOM 1204 C CA . ASP A 1 148 ? -1.589 -6.340 16.732 1.00 93.31 148 ASP A CA 1
ATOM 1205 C C . ASP A 1 148 ? -3.103 -6.548 16.734 1.00 93.31 148 ASP A C 1
ATOM 1207 O O . ASP A 1 148 ? -3.617 -7.440 16.057 1.00 93.31 148 ASP A O 1
ATOM 1211 N N . THR A 1 149 ? -3.838 -5.719 17.476 1.00 94.12 149 THR A N 1
ATOM 1212 C CA . THR A 1 149 ? -5.305 -5.769 17.516 1.00 94.12 149 THR A CA 1
ATOM 1213 C C . THR A 1 149 ? -5.904 -5.443 16.149 1.00 94.12 149 THR A C 1
ATOM 1215 O O . THR A 1 149 ? -6.812 -6.138 15.685 1.00 94.12 149 THR A O 1
ATOM 1218 N N . ILE A 1 150 ? -5.370 -4.424 15.468 1.00 92.94 150 ILE A N 1
ATOM 1219 C CA . ILE A 1 150 ? -5.800 -4.066 14.113 1.00 92.94 150 ILE A CA 1
ATOM 1220 C C . ILE A 1 150 ? -5.493 -5.211 13.142 1.00 92.94 150 ILE A C 1
ATOM 1222 O O . ILE A 1 150 ? -6.383 -5.617 12.394 1.00 92.94 150 ILE A O 1
ATOM 1226 N N . LEU A 1 151 ? -4.287 -5.781 13.184 1.00 93.75 151 LEU A N 1
ATOM 1227 C CA . LEU A 1 151 ? -3.881 -6.873 12.296 1.00 93.75 151 LEU A CA 1
ATOM 1228 C C . LEU A 1 151 ? -4.700 -8.152 12.526 1.00 93.75 151 LEU A C 1
ATOM 1230 O O . LEU A 1 151 ? -5.096 -8.806 11.564 1.00 93.75 151 LEU A O 1
ATOM 1234 N N . LYS A 1 152 ? -5.031 -8.484 13.779 1.00 94.19 152 LYS A N 1
ATOM 1235 C CA . LYS A 1 152 ? -5.899 -9.629 14.118 1.00 94.19 152 LYS A CA 1
ATOM 1236 C C . LYS A 1 152 ? -7.346 -9.437 13.664 1.00 94.19 152 LYS A C 1
ATOM 1238 O O . LYS A 1 152 ? -8.046 -10.420 13.449 1.00 94.19 152 LYS A O 1
ATOM 1243 N N . SER A 1 153 ? -7.794 -8.192 13.494 1.00 93.44 153 SER A N 1
ATOM 1244 C CA . SER A 1 153 ? -9.133 -7.882 12.976 1.00 93.44 153 SER A CA 1
ATOM 1245 C C . SER A 1 153 ? -9.257 -8.014 11.452 1.00 93.44 153 SER A C 1
ATOM 1247 O O . SER A 1 153 ? -10.343 -7.805 10.912 1.00 93.44 153 SER A O 1
ATOM 1249 N N . ILE A 1 154 ? -8.166 -8.299 10.731 1.00 93.94 154 ILE A N 1
ATOM 1250 C CA . ILE A 1 154 ? -8.167 -8.449 9.268 1.00 93.94 154 ILE A CA 1
ATOM 1251 C C . ILE A 1 154 ? -8.947 -9.705 8.872 1.00 93.94 154 ILE A C 1
ATOM 1253 O O . ILE A 1 154 ? -8.663 -10.802 9.351 1.00 93.94 154 ILE A O 1
ATOM 1257 N N . THR A 1 155 ? -9.935 -9.545 7.989 1.00 95.06 155 THR A N 1
ATOM 1258 C CA . THR A 1 155 ? -10.751 -10.666 7.503 1.00 95.06 155 THR A CA 1
ATOM 1259 C C . THR A 1 155 ? -9.958 -11.550 6.535 1.00 95.06 155 THR A C 1
ATOM 1261 O O . THR A 1 155 ? -8.965 -11.100 5.953 1.00 95.06 155 THR A O 1
ATOM 1264 N N . PRO A 1 156 ? -10.384 -12.804 6.304 1.00 95.44 156 PRO A N 1
ATOM 1265 C CA . PRO A 1 156 ? -9.736 -13.672 5.325 1.00 95.44 156 PRO A CA 1
ATOM 1266 C C . PRO A 1 156 ? -9.676 -13.072 3.911 1.00 95.44 156 PRO A C 1
ATOM 1268 O O . PRO A 1 156 ? -8.652 -13.226 3.242 1.00 95.44 156 PRO A O 1
ATOM 1271 N N . GLU A 1 157 ? -10.718 -12.359 3.457 1.00 94.25 157 GLU A N 1
ATOM 1272 C CA . GLU A 1 157 ? -10.690 -11.723 2.133 1.00 94.25 157 GLU A CA 1
ATOM 1273 C C . GLU A 1 157 ? -9.662 -10.591 2.063 1.00 94.25 157 GLU A C 1
ATOM 1275 O O . GLU A 1 157 ? -8.928 -10.473 1.082 1.00 94.25 157 GLU A O 1
ATOM 1280 N N . GLU A 1 158 ? -9.567 -9.780 3.114 1.00 94.75 158 GLU A N 1
ATOM 1281 C CA . GLU A 1 158 ? -8.580 -8.703 3.186 1.00 94.75 158 GLU A CA 1
ATOM 1282 C C . GL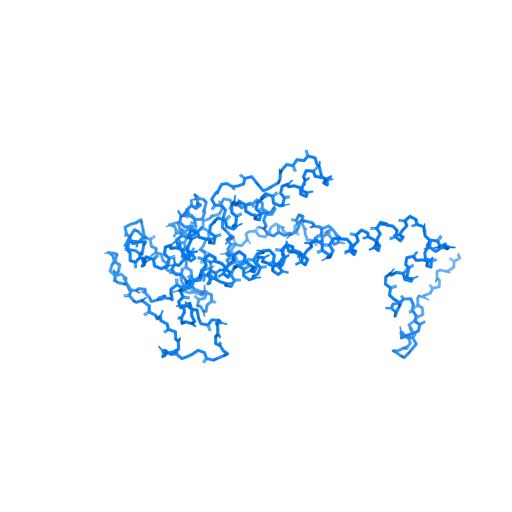U A 1 158 ? -7.164 -9.242 3.290 1.00 94.75 158 GLU A C 1
ATOM 1284 O O . GLU A 1 158 ? -6.272 -8.713 2.639 1.00 94.75 158 GLU A O 1
ATOM 1289 N N . LYS A 1 159 ? -6.952 -10.324 4.044 1.00 95.75 159 LYS A N 1
ATOM 1290 C CA . LYS A 1 159 ? -5.655 -10.998 4.102 1.00 95.75 159 LYS A CA 1
ATOM 1291 C C . LYS A 1 159 ? -5.236 -11.493 2.717 1.00 95.75 159 LYS A C 1
ATOM 1293 O O . LYS A 1 159 ? -4.107 -11.235 2.310 1.00 95.75 159 LYS A O 1
ATOM 1298 N N . ARG A 1 160 ? -6.153 -12.117 1.966 1.00 94.56 160 ARG A N 1
ATOM 1299 C CA . ARG A 1 160 ? -5.900 -12.526 0.575 1.00 94.56 160 ARG A CA 1
ATOM 1300 C C . ARG A 1 160 ? -5.526 -11.327 -0.297 1.00 94.56 160 ARG A C 1
ATOM 1302 O O . ARG A 1 160 ? -4.552 -11.410 -1.034 1.00 94.56 160 ARG A O 1
ATOM 1309 N N . ALA A 1 161 ? -6.245 -10.210 -0.197 1.00 93.25 161 ALA A N 1
ATOM 1310 C CA . ALA A 1 161 ? -5.905 -9.005 -0.952 1.00 93.25 161 ALA A CA 1
ATOM 1311 C C . ALA A 1 161 ? -4.539 -8.419 -0.555 1.00 93.25 161 ALA A C 1
ATOM 1313 O O . ALA A 1 161 ? -3.757 -8.058 -1.432 1.00 93.25 161 ALA A O 1
ATOM 1314 N N . THR A 1 162 ? -4.220 -8.383 0.741 1.00 95.75 162 THR A N 1
ATOM 1315 C CA . THR A 1 162 ? -2.902 -7.987 1.255 1.00 95.75 162 THR A CA 1
ATOM 1316 C C . THR A 1 162 ? -1.798 -8.855 0.660 1.00 95.75 162 THR A C 1
ATOM 1318 O O . THR A 1 162 ? -0.816 -8.316 0.164 1.00 95.75 162 THR A O 1
ATOM 1321 N N . ASP A 1 163 ? -1.952 -10.180 0.670 1.00 96.44 163 ASP A N 1
ATOM 1322 C CA . ASP A 1 163 ? -0.935 -11.103 0.156 1.00 96.44 163 ASP A CA 1
ATOM 1323 C C . ASP A 1 163 ? -0.735 -10.949 -1.359 1.00 96.44 163 ASP A C 1
ATOM 1325 O O . ASP A 1 163 ? 0.401 -10.915 -1.830 1.00 96.44 163 ASP A O 1
ATOM 1329 N N . VAL A 1 164 ? -1.820 -10.748 -2.114 1.00 94.69 164 VAL A N 1
ATOM 1330 C CA . VAL A 1 164 ? -1.770 -10.504 -3.565 1.00 94.69 164 VAL A CA 1
ATOM 1331 C C . VAL A 1 164 ? -1.058 -9.188 -3.896 1.00 94.69 164 VAL A C 1
ATOM 1333 O O . VAL A 1 164 ? -0.219 -9.157 -4.798 1.00 94.69 164 VAL A O 1
ATOM 1336 N N . ILE A 1 165 ? -1.365 -8.104 -3.171 1.00 94.62 165 ILE A N 1
ATOM 1337 C CA . ILE A 1 165 ? -0.709 -6.798 -3.350 1.00 94.62 165 ILE A CA 1
ATOM 1338 C C . ILE A 1 165 ? 0.763 -6.874 -2.931 1.00 94.62 165 ILE A C 1
ATOM 1340 O O . ILE A 1 165 ? 1.630 -6.337 -3.619 1.00 94.62 165 ILE A O 1
ATOM 1344 N N . TYR A 1 166 ? 1.053 -7.559 -1.826 1.00 96.38 166 TYR A N 1
ATOM 1345 C CA . TYR A 1 166 ? 2.413 -7.786 -1.355 1.00 96.38 166 TYR A CA 1
ATOM 1346 C C . TYR A 1 166 ? 3.255 -8.511 -2.411 1.00 96.38 166 TYR A C 1
ATOM 1348 O O . TYR A 1 166 ? 4.355 -8.055 -2.723 1.00 96.38 166 TYR A O 1
ATOM 1356 N N . GLU A 1 167 ? 2.730 -9.594 -2.994 1.00 96.25 167 GLU A N 1
ATOM 1357 C CA . GLU A 1 167 ? 3.400 -10.357 -4.050 1.00 96.25 167 GLU A CA 1
ATOM 1358 C C . GLU A 1 167 ? 3.630 -9.516 -5.311 1.00 96.25 167 GLU A C 1
ATOM 1360 O O . GLU A 1 167 ? 4.718 -9.564 -5.886 1.00 96.25 167 GLU A O 1
ATOM 1365 N N . TYR A 1 168 ? 2.665 -8.675 -5.695 1.00 94.31 168 TYR A N 1
ATOM 1366 C CA . TYR A 1 168 ? 2.857 -7.742 -6.803 1.00 94.31 168 TYR A CA 1
ATOM 1367 C C . TYR A 1 168 ? 4.042 -6.799 -6.561 1.00 94.31 168 TYR A C 1
ATOM 1369 O O . TYR A 1 168 ? 4.905 -6.669 -7.424 1.00 94.31 168 TYR A O 1
ATOM 1377 N N . PHE A 1 169 ? 4.120 -6.160 -5.390 1.00 93.12 169 PHE A N 1
ATOM 1378 C CA . PHE A 1 169 ? 5.208 -5.225 -5.095 1.00 93.12 169 PHE A CA 1
ATOM 1379 C C . PHE A 1 169 ? 6.569 -5.909 -4.942 1.00 93.12 169 PHE A C 1
ATOM 1381 O O . PHE A 1 169 ? 7.571 -5.350 -5.379 1.00 93.12 169 PHE A O 1
ATOM 1388 N N . ASN A 1 170 ? 6.611 -7.089 -4.319 1.00 94.44 170 ASN A N 1
ATOM 1389 C CA . ASN A 1 170 ? 7.860 -7.722 -3.885 1.00 94.44 170 ASN A CA 1
ATOM 1390 C C . ASN A 1 170 ? 8.401 -8.792 -4.828 1.00 94.44 170 ASN A C 1
ATOM 1392 O O . ASN A 1 170 ? 9.552 -9.186 -4.664 1.00 94.44 170 ASN A O 1
ATOM 1396 N N . LYS A 1 171 ? 7.600 -9.249 -5.793 1.00 93.00 171 LYS A N 1
ATOM 1397 C CA . LYS A 1 171 ? 8.051 -10.140 -6.864 1.00 93.00 171 LYS A CA 1
ATOM 1398 C C . LYS A 1 171 ? 7.864 -9.465 -8.211 1.00 93.00 171 LYS A C 1
ATOM 1400 O O . LYS A 1 171 ? 8.817 -8.956 -8.768 1.00 93.00 171 LYS A O 1
ATOM 1405 N N . ILE A 1 172 ? 6.622 -9.317 -8.668 1.00 91.56 172 ILE A N 1
ATOM 1406 C CA . ILE A 1 172 ? 6.315 -8.902 -10.049 1.00 91.56 172 ILE A CA 1
ATOM 1407 C C . ILE A 1 172 ? 6.946 -7.545 -10.403 1.00 91.56 172 ILE A C 1
ATOM 1409 O O . ILE A 1 172 ? 7.703 -7.429 -11.362 1.00 91.56 172 ILE A O 1
ATOM 1413 N N . GLN A 1 173 ? 6.661 -6.507 -9.615 1.00 88.19 173 GLN A N 1
ATOM 1414 C CA . GLN A 1 173 ? 7.210 -5.172 -9.842 1.00 88.19 173 GLN A CA 1
ATOM 1415 C C . GLN A 1 173 ? 8.708 -5.108 -9.537 1.00 88.19 173 GLN A C 1
ATOM 1417 O O . GLN A 1 173 ? 9.448 -4.459 -10.273 1.00 88.19 173 GLN A O 1
ATOM 1422 N N . LYS A 1 174 ? 9.148 -5.741 -8.447 1.00 89.75 174 LYS A N 1
ATOM 1423 C CA . LYS A 1 174 ? 10.552 -5.734 -8.028 1.00 89.75 174 LYS A CA 1
ATOM 1424 C C . LYS A 1 174 ? 11.451 -6.362 -9.094 1.00 89.75 174 LYS A C 1
ATOM 1426 O O . LYS A 1 174 ? 12.432 -5.739 -9.492 1.00 89.75 174 LYS A O 1
ATOM 1431 N N . ASP A 1 175 ? 11.065 -7.530 -9.595 1.00 91.12 175 ASP A N 1
ATOM 1432 C CA . ASP A 1 175 ? 11.801 -8.292 -10.600 1.00 91.12 175 ASP A CA 1
ATOM 1433 C C . ASP A 1 175 ? 11.876 -7.514 -11.913 1.00 91.12 175 ASP A C 1
ATOM 1435 O O . ASP A 1 175 ? 12.974 -7.313 -12.426 1.00 91.12 175 ASP A O 1
ATOM 1439 N N . LYS A 1 176 ? 10.753 -6.958 -12.399 1.00 87.94 176 LYS A N 1
ATOM 1440 C CA . LYS A 1 176 ? 10.760 -6.157 -13.636 1.00 87.94 176 LYS A CA 1
ATOM 1441 C C . LYS A 1 176 ? 11.639 -4.912 -13.517 1.00 87.94 176 LYS A C 1
ATOM 1443 O O . LYS A 1 176 ? 12.323 -4.527 -14.460 1.00 87.94 176 LYS A O 1
ATOM 1448 N N . ILE A 1 177 ? 11.656 -4.276 -12.348 1.00 83.12 177 ILE A N 1
ATOM 1449 C CA . ILE A 1 177 ? 12.503 -3.103 -12.116 1.00 83.12 177 ILE A CA 1
ATOM 1450 C C . ILE A 1 177 ? 13.977 -3.485 -12.046 1.00 83.12 177 ILE A C 1
ATOM 1452 O O . ILE A 1 177 ? 14.811 -2.735 -12.552 1.00 83.12 177 ILE A O 1
ATOM 1456 N N . ASN A 1 178 ? 14.314 -4.623 -11.445 1.00 85.69 178 ASN A N 1
ATOM 1457 C CA . ASN A 1 178 ? 15.690 -5.104 -11.399 1.00 85.69 178 ASN A CA 1
ATOM 1458 C C . ASN A 1 178 ? 16.179 -5.592 -12.764 1.00 85.69 178 ASN A C 1
ATOM 1460 O O . ASN A 1 178 ? 17.308 -5.272 -13.113 1.00 85.69 178 ASN A O 1
ATOM 1464 N N . GLU A 1 179 ? 15.333 -6.250 -13.559 1.00 87.19 179 GLU A N 1
ATOM 1465 C CA . GLU A 1 179 ? 15.603 -6.594 -14.963 1.00 87.19 179 GLU A CA 1
ATOM 1466 C C . GLU A 1 179 ? 16.029 -5.344 -15.748 1.00 87.19 179 GLU A C 1
ATOM 1468 O O . GLU A 1 179 ? 17.143 -5.286 -16.268 1.00 87.19 179 GLU A O 1
ATOM 1473 N N . ILE A 1 180 ? 15.200 -4.294 -15.713 1.00 80.38 180 ILE A N 1
ATOM 1474 C CA . ILE A 1 180 ? 15.479 -3.021 -16.394 1.00 80.38 180 ILE A CA 1
ATOM 1475 C C . ILE A 1 180 ? 16.710 -2.324 -15.789 1.00 80.38 180 ILE A C 1
ATOM 1477 O O . ILE A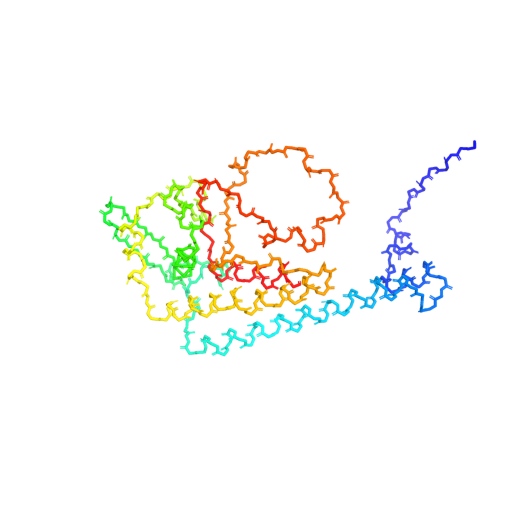 1 180 ? 17.520 -1.737 -16.502 1.00 80.38 180 ILE A O 1
ATOM 1481 N N . SER A 1 181 ? 16.885 -2.370 -14.465 1.00 72.94 181 SER A N 1
ATOM 1482 C CA . SER A 1 181 ? 18.027 -1.726 -13.796 1.00 72.94 181 SER A CA 1
ATOM 1483 C C . SER A 1 181 ? 19.356 -2.384 -14.161 1.00 72.94 181 SER A C 1
ATOM 1485 O O . SER A 1 181 ? 20.347 -1.684 -14.365 1.00 72.94 181 SER A O 1
ATOM 1487 N N . VAL A 1 182 ? 19.386 -3.713 -14.266 1.00 84.12 182 VAL A N 1
ATOM 1488 C CA . VAL A 1 182 ? 20.571 -4.465 -14.684 1.00 84.12 182 VAL A CA 1
ATOM 1489 C C . VAL A 1 182 ? 20.868 -4.211 -16.158 1.00 84.12 182 VAL A C 1
ATOM 1491 O O . VAL A 1 182 ? 22.029 -4.003 -16.495 1.00 84.12 182 VAL A O 1
ATOM 1494 N N . GLU A 1 183 ? 19.850 -4.145 -17.016 1.00 78.62 183 GLU A N 1
ATOM 1495 C CA . GLU A 1 183 ? 20.027 -3.792 -18.429 1.00 78.62 183 GLU A CA 1
ATOM 1496 C C . GLU A 1 183 ? 20.615 -2.382 -18.608 1.00 78.62 183 GLU A C 1
ATOM 1498 O O . GLU A 1 183 ? 21.563 -2.195 -19.370 1.00 78.62 183 GLU A O 1
ATOM 1503 N N . LEU A 1 184 ? 20.088 -1.391 -17.880 1.00 76.19 184 LEU A N 1
ATOM 1504 C CA . LEU A 1 184 ? 20.491 0.010 -18.032 1.00 76.19 184 LEU A CA 1
ATOM 1505 C C . LEU A 1 184 ? 21.804 0.349 -17.320 1.00 76.19 184 LEU A C 1
ATOM 1507 O O . LEU A 1 184 ? 22.615 1.111 -17.844 1.00 76.19 184 LEU A O 1
ATOM 1511 N N . ASN A 1 185 ? 21.990 -0.172 -16.107 1.00 79.69 185 ASN A N 1
ATOM 1512 C CA . ASN A 1 185 ? 23.046 0.269 -15.197 1.00 79.69 185 ASN A CA 1
ATOM 1513 C C . ASN A 1 185 ? 24.015 -0.861 -14.817 1.00 79.69 185 ASN A C 1
ATOM 1515 O O . ASN A 1 185 ? 25.137 -0.586 -14.403 1.00 79.69 185 ASN A O 1
ATOM 1519 N N . GLY A 1 186 ? 23.626 -2.130 -14.969 1.00 83.69 186 GLY A N 1
ATOM 1520 C CA . GLY A 1 186 ? 24.448 -3.287 -14.595 1.00 83.69 186 GLY A CA 1
ATOM 1521 C C . GLY A 1 186 ? 24.311 -3.735 -13.136 1.00 83.69 186 GLY A C 1
ATOM 1522 O O . GLY A 1 186 ? 25.073 -4.596 -12.699 1.00 83.69 186 GLY A O 1
ATOM 1523 N N . TRP A 1 187 ? 23.367 -3.181 -12.367 1.00 82.25 187 TRP A N 1
ATOM 1524 C CA . TRP A 1 187 ? 23.090 -3.603 -10.989 1.00 82.25 187 TRP A CA 1
ATOM 1525 C C . TRP A 1 187 ? 21.603 -3.505 -10.629 1.00 82.25 187 TRP A C 1
ATOM 1527 O O . TRP A 1 187 ? 20.845 -2.720 -11.200 1.00 82.25 187 TRP A O 1
ATOM 1537 N N . GLU A 1 188 ? 21.187 -4.293 -9.638 1.00 84.31 188 GLU A N 1
ATOM 1538 C CA . GLU A 1 188 ? 19.836 -4.248 -9.077 1.00 84.31 188 GLU A CA 1
ATOM 1539 C C . GLU A 1 188 ? 19.632 -2.990 -8.231 1.00 84.31 188 GLU A C 1
ATOM 1541 O O . GLU A 1 188 ? 20.481 -2.642 -7.408 1.00 84.31 188 GLU A O 1
ATOM 1546 N N . THR A 1 189 ? 18.484 -2.327 -8.385 1.00 81.19 189 THR A N 1
ATOM 1547 C CA . THR A 1 189 ? 18.178 -1.118 -7.597 1.00 81.19 189 THR A CA 1
ATOM 1548 C C . THR A 1 189 ? 17.015 -1.322 -6.626 1.00 81.19 189 THR A C 1
ATOM 1550 O O . THR A 1 189 ? 16.972 -0.697 -5.568 1.00 81.19 189 THR A O 1
ATOM 1553 N N . ALA A 1 190 ? 16.085 -2.229 -6.921 1.00 85.50 190 ALA A N 1
ATOM 1554 C CA . ALA A 1 190 ? 15.022 -2.613 -6.005 1.00 85.50 190 ALA A CA 1
ATOM 1555 C C . ALA A 1 190 ? 15.508 -3.771 -5.122 1.00 85.50 190 ALA A C 1
ATOM 1557 O O . ALA A 1 190 ? 15.250 -4.936 -5.405 1.00 85.50 190 ALA A O 1
ATOM 1558 N N . THR A 1 191 ? 16.229 -3.459 -4.046 1.00 87.31 191 THR A N 1
ATOM 1559 C CA . THR A 1 191 ? 16.785 -4.470 -3.122 1.00 87.31 191 THR A CA 1
ATOM 1560 C C . THR A 1 191 ? 16.012 -4.576 -1.808 1.00 87.31 191 THR A C 1
ATOM 1562 O O . THR A 1 191 ? 16.102 -5.594 -1.123 1.00 87.31 191 THR A O 1
ATOM 1565 N N . GLU A 1 192 ? 15.182 -3.580 -1.481 1.00 86.94 192 GLU A N 1
ATOM 1566 C CA . GLU A 1 192 ? 14.447 -3.516 -0.215 1.00 86.94 192 GLU A CA 1
ATOM 1567 C C . GLU A 1 192 ? 13.534 -4.745 -0.006 1.00 86.94 192 GLU A C 1
ATOM 1569 O O . GLU A 1 192 ? 12.761 -5.101 -0.908 1.00 86.94 192 GLU A O 1
ATOM 1574 N N . PRO A 1 193 ? 13.630 -5.434 1.148 1.00 89.38 193 PRO A N 1
ATOM 1575 C CA . PRO A 1 193 ? 12.703 -6.499 1.506 1.00 89.38 193 PRO A CA 1
ATOM 1576 C C . PRO A 1 193 ? 11.356 -5.926 1.963 1.00 89.38 193 PRO A C 1
ATOM 1578 O O . PRO A 1 193 ? 11.273 -4.816 2.498 1.00 89.38 193 PRO A O 1
ATOM 1581 N N . ASP A 1 194 ? 10.298 -6.708 1.749 1.00 92.94 194 ASP A N 1
ATOM 1582 C CA . ASP A 1 194 ? 8.930 -6.397 2.181 1.00 92.94 194 ASP A CA 1
ATOM 1583 C C . ASP A 1 194 ? 8.435 -5.015 1.739 1.00 92.94 194 ASP A C 1
ATOM 1585 O O . ASP A 1 194 ? 7.651 -4.365 2.424 1.00 92.94 194 ASP A O 1
ATOM 1589 N N . TYR A 1 195 ? 8.905 -4.544 0.587 1.00 92.12 195 TYR A N 1
ATOM 1590 C CA . TYR A 1 195 ? 8.666 -3.209 0.083 1.00 92.12 195 TYR A CA 1
ATOM 1591 C C . TYR A 1 195 ? 7.172 -2.870 0.028 1.00 92.12 195 TYR A C 1
ATOM 1593 O O . TYR A 1 195 ? 6.362 -3.586 -0.570 1.00 92.12 195 TYR A O 1
ATOM 1601 N N . TYR A 1 196 ? 6.833 -1.712 0.596 1.00 93.25 196 TYR A N 1
ATOM 1602 C CA . TYR A 1 196 ? 5.559 -1.041 0.381 1.00 93.25 196 TYR A CA 1
ATOM 1603 C C . TYR A 1 196 ? 5.765 0.485 0.409 1.00 93.25 196 TYR A C 1
ATOM 1605 O O . TYR A 1 196 ? 6.411 0.984 1.338 1.00 93.25 196 TYR A O 1
ATOM 1613 N N . PRO A 1 197 ? 5.250 1.250 -0.577 1.00 90.44 197 PRO A N 1
ATOM 1614 C CA . PRO A 1 197 ? 5.538 2.679 -0.688 1.00 90.44 197 PRO A CA 1
ATOM 1615 C C . PRO A 1 197 ? 5.095 3.487 0.538 1.00 90.44 197 PRO A C 1
ATOM 1617 O O . PRO A 1 197 ? 3.926 3.463 0.915 1.00 90.44 197 PRO A O 1
ATOM 1620 N N . ILE A 1 198 ? 6.004 4.280 1.112 1.00 87.81 198 ILE A N 1
ATOM 1621 C CA . ILE A 1 198 ? 5.710 5.186 2.229 1.00 87.81 198 ILE A CA 1
ATOM 1622 C C . ILE A 1 198 ? 5.434 6.616 1.757 1.00 87.81 198 ILE A C 1
ATOM 1624 O O . ILE A 1 198 ? 6.104 7.151 0.870 1.00 87.81 198 ILE A O 1
ATOM 1628 N N . LYS A 1 199 ? 4.455 7.266 2.392 1.00 86.19 199 LYS A N 1
ATOM 1629 C CA . LYS A 1 199 ? 4.213 8.707 2.283 1.00 86.19 199 LYS A CA 1
ATOM 1630 C C . LYS A 1 199 ? 4.288 9.337 3.658 1.00 86.19 199 LYS A C 1
ATOM 1632 O O . LYS A 1 199 ? 3.633 8.880 4.584 1.00 86.19 199 LYS A O 1
ATOM 1637 N N . THR A 1 200 ? 5.041 10.416 3.770 1.00 81.38 200 THR A N 1
ATOM 1638 C CA . THR A 1 200 ? 5.122 11.252 4.971 1.00 81.38 200 THR A CA 1
ATOM 1639 C C . THR A 1 200 ? 4.805 12.694 4.586 1.00 81.38 200 THR A C 1
ATOM 1641 O O . THR A 1 200 ? 4.806 13.050 3.401 1.00 81.38 200 THR A O 1
ATOM 1644 N N . ASN A 1 201 ? 4.446 13.532 5.559 1.00 67.25 201 ASN A N 1
ATOM 1645 C CA . ASN A 1 201 ? 4.111 14.918 5.259 1.00 67.25 201 ASN A CA 1
ATOM 1646 C C . ASN A 1 201 ? 5.362 15.684 4.812 1.00 67.25 201 ASN A C 1
ATOM 1648 O O . ASN A 1 201 ? 6.420 15.604 5.432 1.00 67.25 201 ASN A O 1
ATOM 1652 N N . VAL A 1 202 ? 5.230 16.454 3.729 1.00 56.12 202 VAL A N 1
ATOM 1653 C CA . VAL A 1 202 ? 6.352 17.175 3.115 1.00 56.12 202 VAL A CA 1
ATOM 1654 C C . VAL A 1 202 ? 6.927 18.240 4.061 1.00 56.12 202 VAL A C 1
ATOM 1656 O O . VAL A 1 202 ? 8.101 18.594 3.968 1.00 56.12 202 VAL A O 1
ATOM 1659 N N . LEU A 1 203 ? 6.110 18.724 5.000 1.00 49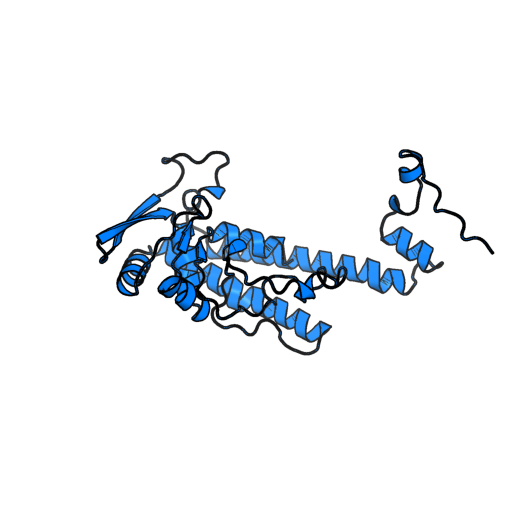.00 203 LEU A N 1
ATOM 1660 C CA . LEU A 1 203 ? 6.526 19.676 6.030 1.00 49.00 203 LEU A CA 1
ATOM 1661 C C . LEU A 1 203 ? 7.529 19.083 7.034 1.00 49.00 203 LEU A C 1
ATOM 1663 O O . LEU A 1 203 ? 8.274 19.845 7.643 1.00 49.00 203 LEU A O 1
ATOM 1667 N N . ASP A 1 204 ? 7.615 17.755 7.141 1.00 46.41 204 ASP A N 1
ATOM 1668 C CA . ASP A 1 204 ? 8.548 17.071 8.042 1.00 46.41 204 ASP A CA 1
ATOM 1669 C C . ASP A 1 204 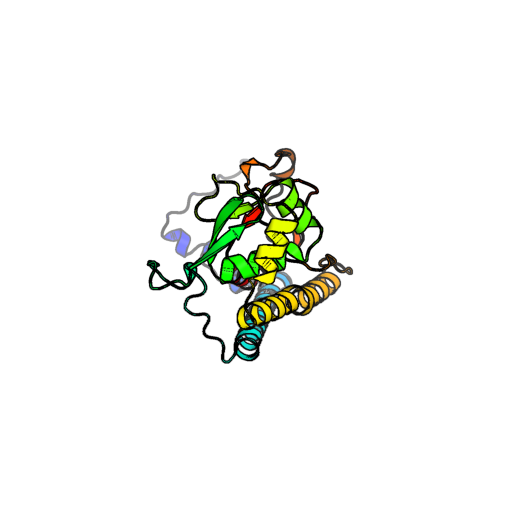? 9.891 16.726 7.365 1.00 46.41 204 ASP A C 1
ATOM 1671 O O . ASP A 1 204 ? 10.777 16.121 7.980 1.00 46.41 204 ASP A O 1
ATOM 1675 N N . TYR A 1 205 ? 10.089 17.106 6.094 1.00 50.97 205 TYR A N 1
ATOM 1676 C CA . TYR A 1 205 ? 11.411 17.031 5.475 1.00 50.97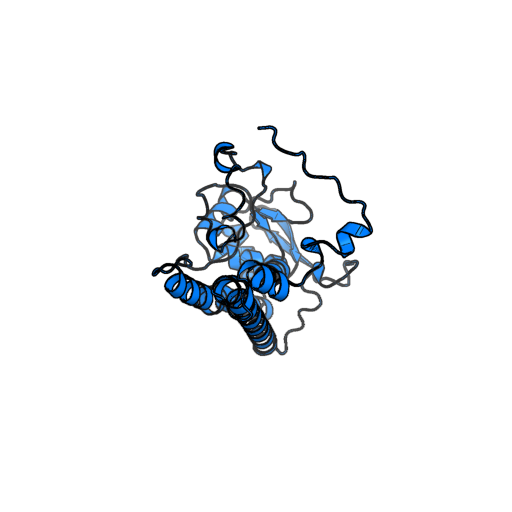 205 TYR A CA 1
ATOM 1677 C C . TYR A 1 205 ? 12.294 18.153 6.029 1.00 50.97 205 TYR A C 1
ATOM 1679 O O . TYR A 1 205 ? 12.083 19.332 5.736 1.00 50.97 205 TYR A O 1
ATOM 1687 N N . LYS A 1 206 ? 13.371 17.791 6.742 1.00 43.19 206 LYS A N 1
ATOM 1688 C CA . LYS A 1 206 ? 14.537 18.675 6.907 1.00 43.19 206 LYS A CA 1
ATOM 1689 C C . LYS A 1 206 ? 15.096 18.973 5.514 1.00 43.19 206 LYS A C 1
ATOM 1691 O O . LYS A 1 206 ? 15.844 18.192 4.928 1.00 43.19 206 LYS A O 1
ATOM 1696 N N . ARG A 1 207 ? 14.641 20.080 4.935 1.00 41.44 207 ARG A N 1
ATOM 1697 C CA . ARG A 1 207 ? 14.882 20.464 3.548 1.00 41.44 207 ARG A CA 1
ATOM 1698 C C . ARG A 1 207 ? 16.359 20.831 3.368 1.00 41.44 207 ARG A C 1
ATOM 1700 O O . ARG A 1 207 ? 16.760 21.956 3.637 1.00 41.44 207 ARG A O 1
ATOM 1707 N N . ASN A 1 208 ? 17.174 19.901 2.870 1.00 33.69 208 ASN A N 1
ATOM 1708 C CA . ASN A 1 208 ? 18.468 20.236 2.271 1.00 33.69 208 ASN A CA 1
ATOM 1709 C C . ASN A 1 208 ? 18.203 20.889 0.902 1.00 33.69 208 ASN A C 1
ATOM 1711 O O . ASN A 1 208 ? 18.101 20.220 -0.125 1.00 33.69 208 ASN A O 1
ATOM 1715 N N . ILE A 1 209 ? 18.046 22.216 0.902 1.00 39.03 209 ILE A N 1
ATOM 1716 C CA . ILE A 1 209 ? 17.698 23.067 -0.256 1.00 39.03 209 ILE A CA 1
ATOM 1717 C C . ILE A 1 209 ? 18.730 22.973 -1.406 1.00 39.03 209 ILE A C 1
ATOM 1719 O O . ILE A 1 209 ? 18.440 23.352 -2.538 1.00 39.03 209 ILE A O 1
ATOM 1723 N N . SER A 1 210 ? 19.905 22.382 -1.168 1.00 35.94 210 SER A N 1
ATOM 1724 C CA . SER A 1 210 ? 21.008 22.307 -2.137 1.00 35.94 210 SER A CA 1
ATOM 1725 C C . SER A 1 210 ? 20.768 21.373 -3.345 1.00 35.94 210 SER A C 1
ATOM 1727 O O . SER A 1 210 ? 21.418 21.521 -4.375 1.00 35.94 210 SER A O 1
ATOM 1729 N N . LYS A 1 211 ? 19.803 20.437 -3.298 1.00 39.88 211 LYS A N 1
ATOM 1730 C CA . LYS A 1 211 ? 19.592 19.450 -4.389 1.00 39.88 211 LYS A CA 1
ATOM 1731 C C . LYS A 1 211 ? 18.515 19.817 -5.428 1.00 39.88 211 LYS A C 1
ATOM 1733 O O . LYS A 1 211 ? 18.251 19.029 -6.329 1.00 39.88 211 LYS A O 1
ATOM 1738 N N . PHE A 1 212 ? 17.908 21.006 -5.358 1.00 35.62 212 PHE A N 1
ATOM 1739 C CA . PHE A 1 212 ? 16.787 21.397 -6.237 1.00 35.62 212 PHE A CA 1
ATOM 1740 C C . PHE A 1 212 ? 17.207 21.908 -7.639 1.00 35.62 212 PHE A C 1
ATOM 1742 O O . PHE A 1 212 ? 16.364 22.355 -8.408 1.00 35.62 212 PHE A O 1
ATOM 1749 N N . ARG A 1 213 ? 18.501 21.861 -7.997 1.00 33.72 213 ARG A N 1
ATOM 1750 C CA . ARG A 1 213 ? 19.055 22.429 -9.248 1.00 33.72 213 ARG A CA 1
ATOM 1751 C C . ARG A 1 213 ? 19.608 21.391 -10.241 1.00 33.72 213 ARG A C 1
ATOM 1753 O O . ARG A 1 213 ? 20.634 21.626 -10.868 1.00 33.72 213 ARG A O 1
ATOM 1760 N N . LYS A 1 214 ? 18.938 20.252 -10.431 1.00 37.03 214 LYS A N 1
ATOM 1761 C CA . LYS A 1 214 ? 19.227 19.355 -11.571 1.00 37.03 214 LYS A CA 1
ATOM 1762 C C . LYS A 1 214 ? 17.936 18.920 -12.269 1.00 37.03 214 LYS A C 1
ATOM 1764 O O . LYS A 1 214 ? 17.437 17.815 -12.088 1.00 37.03 214 LYS A O 1
ATOM 1769 N N . ASN A 1 215 ? 17.401 19.837 -13.072 1.00 42.34 215 ASN A N 1
ATOM 1770 C CA . ASN A 1 215 ? 16.284 19.608 -13.985 1.00 42.34 215 ASN A CA 1
ATOM 1771 C C . ASN A 1 215 ? 16.800 18.951 -15.275 1.00 42.34 215 ASN A C 1
ATOM 1773 O O . ASN A 1 215 ? 17.086 19.647 -16.238 1.00 42.34 215 ASN A O 1
ATOM 1777 N N . PHE A 1 216 ? 16.957 17.625 -15.259 1.00 31.77 216 PHE A N 1
ATOM 1778 C CA . PHE A 1 216 ? 16.806 16.742 -16.434 1.00 31.77 216 PHE A CA 1
ATOM 1779 C C . PHE A 1 216 ? 16.788 15.267 -15.987 1.00 31.77 216 PHE A C 1
ATOM 1781 O O . PHE A 1 216 ? 15.987 14.483 -16.481 1.00 31.77 216 PHE A O 1
ATOM 1788 N N . SER A 1 217 ? 17.553 14.919 -14.941 1.00 36.06 217 SER A N 1
ATOM 1789 C CA . SER A 1 217 ? 17.620 13.561 -14.363 1.00 36.06 217 SER A CA 1
ATOM 1790 C C . SER A 1 217 ? 16.461 13.194 -13.420 1.00 36.06 217 SER A C 1
ATOM 1792 O O . SER A 1 217 ? 16.422 12.100 -12.872 1.00 36.06 217 SER A O 1
ATOM 1794 N N . GLN A 1 218 ? 15.498 14.094 -13.194 1.00 37.91 218 GLN A N 1
ATOM 1795 C CA . GLN A 1 218 ? 14.278 13.771 -12.434 1.00 37.91 218 GLN A CA 1
ATOM 1796 C C . GLN A 1 218 ? 13.205 13.080 -13.289 1.00 37.91 218 GLN A C 1
ATOM 1798 O O . GLN A 1 218 ? 12.220 12.594 -12.737 1.00 37.91 218 GLN A O 1
ATOM 1803 N N . LYS A 1 219 ? 13.384 13.040 -14.618 1.00 40.66 219 LYS A N 1
ATOM 1804 C CA . LYS A 1 219 ? 12.544 12.262 -15.542 1.00 40.66 219 LYS A CA 1
ATOM 1805 C C . LYS A 1 219 ? 13.090 10.857 -15.826 1.00 40.66 219 LYS A C 1
ATOM 1807 O O . LYS A 1 219 ? 12.387 10.070 -16.445 1.00 40.66 219 LYS A O 1
ATOM 1812 N N . THR A 1 220 ? 14.306 10.541 -15.383 1.00 41.78 220 THR A N 1
ATOM 1813 C CA . THR A 1 220 ? 14.897 9.196 -15.464 1.00 41.78 220 THR A CA 1
ATOM 1814 C C . THR A 1 220 ? 14.569 8.390 -14.206 1.00 41.78 220 THR A C 1
ATOM 1816 O O . THR A 1 220 ? 14.290 8.991 -13.165 1.00 41.78 220 THR A O 1
ATOM 1819 N N . LEU A 1 221 ? 14.590 7.050 -14.318 1.00 38.28 221 LEU A N 1
ATOM 1820 C CA . LEU A 1 221 ? 14.187 6.061 -13.301 1.00 38.28 221 LEU A CA 1
ATOM 1821 C C . LEU A 1 221 ? 14.408 6.535 -11.850 1.00 38.28 221 LEU A C 1
ATOM 1823 O O . LEU A 1 221 ? 13.457 6.548 -11.083 1.00 38.28 221 LEU A O 1
ATOM 1827 N N . GLU A 1 222 ? 15.591 7.050 -11.500 1.00 35.56 222 GLU A N 1
ATOM 1828 C CA . GLU A 1 222 ? 15.982 7.533 -10.157 1.00 35.56 222 GLU A CA 1
ATOM 1829 C C . GLU A 1 222 ? 15.025 8.535 -9.464 1.00 35.56 222 GLU A C 1
ATOM 1831 O O . GLU A 1 222 ? 15.010 8.643 -8.235 1.00 35.56 222 GLU A O 1
ATOM 1836 N N . GLY A 1 223 ? 14.210 9.289 -10.211 1.00 35.28 223 GLY A N 1
ATOM 1837 C CA . GLY A 1 223 ? 13.209 10.202 -9.644 1.00 35.28 223 GLY A CA 1
ATOM 1838 C C . GLY A 1 223 ? 11.959 9.502 -9.092 1.00 35.28 223 GLY A C 1
ATOM 1839 O O . GLY A 1 223 ? 11.223 10.089 -8.286 1.00 35.28 223 GLY A O 1
ATOM 1840 N N . MET A 1 224 ? 11.716 8.257 -9.506 1.00 47.47 224 MET A N 1
ATOM 1841 C CA . MET A 1 224 ? 10.564 7.460 -9.100 1.00 47.47 224 MET A CA 1
ATOM 1842 C C . MET A 1 224 ? 10.770 6.983 -7.657 1.00 47.47 224 MET A C 1
ATOM 1844 O O . MET A 1 224 ? 11.803 6.423 -7.313 1.00 47.47 224 MET A O 1
ATOM 1848 N N . GLY A 1 225 ? 9.791 7.210 -6.776 1.00 41.72 225 GLY A N 1
ATOM 1849 C CA . GLY A 1 225 ? 9.929 7.029 -5.319 1.00 41.72 225 GLY A CA 1
ATOM 1850 C C . GLY A 1 225 ? 10.271 5.619 -4.801 1.00 41.72 225 GLY A C 1
ATOM 1851 O O . GLY A 1 225 ? 10.276 5.437 -3.592 1.00 41.72 225 GLY A O 1
ATOM 1852 N N . LEU A 1 226 ? 10.518 4.639 -5.676 1.00 42.16 226 LEU A N 1
ATOM 1853 C CA . LEU A 1 226 ? 11.112 3.341 -5.335 1.00 42.16 226 LEU A CA 1
ATOM 1854 C C . LEU A 1 226 ? 12.639 3.422 -5.185 1.00 42.16 226 LEU A C 1
ATOM 1856 O O . LEU A 1 226 ? 13.199 2.753 -4.331 1.00 42.16 226 LEU A O 1
ATOM 1860 N N . PHE A 1 227 ? 13.297 4.257 -5.992 1.00 42.16 227 PHE A N 1
ATOM 1861 C CA . PHE A 1 227 ? 14.759 4.395 -6.024 1.00 42.16 227 PHE A CA 1
ATOM 1862 C C . PHE A 1 227 ? 15.284 5.409 -5.005 1.00 42.16 227 PHE A C 1
ATOM 1864 O O . PHE A 1 227 ? 16.489 5.592 -4.846 1.00 42.16 227 PHE A O 1
ATOM 1871 N N . LYS A 1 228 ? 14.378 6.103 -4.308 1.00 50.44 228 LYS A N 1
ATOM 1872 C CA . LYS A 1 228 ? 14.759 6.945 -3.180 1.00 50.44 228 LYS A CA 1
ATOM 1873 C C . LYS A 1 228 ? 14.953 6.052 -1.973 1.00 50.44 228 LYS A C 1
ATOM 1875 O O . LYS A 1 228 ? 13.979 5.508 -1.460 1.00 50.44 228 LYS A O 1
ATOM 1880 N N . GLU A 1 229 ? 16.188 5.988 -1.489 1.00 46.19 229 GLU A N 1
ATOM 1881 C CA . GLU A 1 229 ? 16.460 5.467 -0.157 1.00 46.19 229 GLU A CA 1
ATOM 1882 C C . GLU A 1 229 ? 15.511 6.127 0.846 1.00 46.19 229 GLU A C 1
ATOM 1884 O O . GLU A 1 229 ? 15.452 7.354 0.999 1.00 46.19 229 GLU A O 1
ATOM 1889 N N . THR A 1 230 ? 14.732 5.294 1.522 1.00 50.41 230 THR A N 1
ATOM 1890 C CA . THR A 1 230 ? 13.915 5.708 2.654 1.00 50.41 230 THR A CA 1
ATOM 1891 C C . THR A 1 230 ? 14.846 6.243 3.743 1.00 50.41 230 THR A C 1
ATOM 1893 O O . THR A 1 230 ? 15.639 5.499 4.322 1.00 50.41 230 THR A O 1
ATOM 1896 N N . THR A 1 231 ? 14.777 7.541 4.023 1.00 51.22 231 THR A N 1
ATOM 1897 C CA . THR A 1 231 ? 15.522 8.162 5.125 1.00 51.22 231 THR A CA 1
ATOM 1898 C C . THR A 1 231 ? 15.052 7.601 6.471 1.00 51.22 231 THR A C 1
ATOM 1900 O O . THR A 1 231 ? 13.844 7.504 6.667 1.00 51.22 231 THR A O 1
ATOM 1903 N N . ASN A 1 232 ? 15.972 7.332 7.410 1.00 52.75 232 ASN A N 1
ATOM 1904 C CA . ASN A 1 232 ? 15.713 6.931 8.810 1.00 52.75 232 ASN A CA 1
ATOM 1905 C C . ASN A 1 232 ? 15.025 8.034 9.654 1.00 52.75 232 ASN A C 1
ATOM 1907 O O . ASN A 1 232 ? 15.516 8.426 10.713 1.00 52.75 232 ASN A O 1
ATOM 1911 N N . ALA A 1 233 ? 13.917 8.589 9.173 1.00 61.75 233 ALA A N 1
ATOM 1912 C CA . ALA A 1 233 ? 13.094 9.539 9.910 1.00 61.75 233 ALA A CA 1
ATOM 1913 C C . ALA A 1 233 ? 12.021 8.796 10.728 1.00 61.75 233 ALA A C 1
ATOM 1915 O O . ALA A 1 233 ? 11.688 7.661 10.424 1.00 61.75 233 ALA A O 1
ATOM 1916 N N . ALA A 1 234 ? 11.463 9.441 11.752 1.00 68.12 234 ALA A N 1
ATOM 1917 C CA . ALA A 1 234 ? 10.359 8.910 12.565 1.00 68.12 234 ALA A CA 1
ATOM 1918 C C . ALA A 1 234 ? 9.056 9.694 12.318 1.00 68.12 234 ALA A C 1
ATOM 1920 O O . ALA A 1 234 ? 8.239 9.893 13.211 1.00 68.12 234 ALA A O 1
ATOM 1921 N N . ASN A 1 235 ? 8.891 10.229 11.105 1.00 83.19 235 ASN A N 1
ATOM 1922 C CA . ASN A 1 235 ? 7.741 11.063 10.757 1.00 83.19 235 ASN A CA 1
ATOM 1923 C C . ASN A 1 235 ? 6.481 10.205 10.615 1.00 83.19 235 ASN A C 1
ATOM 1925 O O . ASN A 1 235 ? 6.567 9.064 10.155 1.00 83.19 235 ASN A O 1
ATOM 1929 N N . ALA A 1 236 ? 5.320 10.773 10.944 1.00 86.31 236 ALA A N 1
ATOM 1930 C CA . ALA A 1 236 ? 4.047 10.075 10.817 1.00 86.31 236 ALA A CA 1
ATOM 1931 C C . ALA A 1 236 ? 3.757 9.691 9.356 1.00 86.31 236 ALA A C 1
ATOM 1933 O O . ALA A 1 236 ? 3.950 10.493 8.433 1.00 86.31 236 ALA A O 1
ATOM 1934 N N . ILE A 1 237 ? 3.250 8.475 9.150 1.00 91.06 237 ILE A N 1
ATOM 1935 C CA . ILE A 1 237 ? 2.835 8.003 7.825 1.00 91.06 237 ILE A CA 1
ATOM 1936 C C . ILE A 1 237 ? 1.509 8.661 7.443 1.00 91.06 237 ILE A C 1
ATOM 1938 O O . ILE A 1 237 ? 0.580 8.736 8.242 1.00 91.06 237 ILE A O 1
ATOM 1942 N N . ILE A 1 238 ? 1.385 9.118 6.203 1.00 91.75 238 ILE A N 1
ATOM 1943 C CA . ILE A 1 238 ? 0.085 9.400 5.599 1.00 91.75 238 ILE A CA 1
ATOM 1944 C C . ILE A 1 238 ? -0.447 8.067 5.080 1.00 91.75 238 ILE A C 1
ATOM 1946 O O . ILE A 1 238 ? -0.004 7.590 4.035 1.00 91.75 238 ILE A O 1
ATOM 1950 N N . LEU A 1 239 ? -1.369 7.467 5.831 1.00 92.88 239 LEU A N 1
ATOM 1951 C CA . LEU A 1 239 ? -2.037 6.226 5.477 1.00 92.88 239 LEU A CA 1
ATOM 1952 C C . LEU A 1 239 ? -2.946 6.489 4.275 1.00 92.88 239 LEU A C 1
ATOM 1954 O O . LEU A 1 239 ? -4.026 7.079 4.384 1.00 92.88 239 LEU A O 1
ATOM 1958 N N . GLU A 1 240 ? -2.441 6.094 3.114 1.00 90.75 240 GLU A N 1
ATOM 1959 C CA . GLU A 1 240 ? -3.179 6.061 1.866 1.00 90.75 240 GLU A CA 1
ATOM 1960 C C . GLU A 1 240 ? -3.813 4.682 1.689 1.00 90.75 240 GLU A C 1
ATOM 1962 O O . GLU A 1 240 ? -3.254 3.657 2.072 1.00 90.75 240 GLU A O 1
ATOM 1967 N N . ASP A 1 241 ? -4.996 4.677 1.095 1.00 88.00 241 ASP A N 1
ATOM 1968 C CA . ASP A 1 241 ? -5.704 3.476 0.685 1.00 88.00 241 ASP A CA 1
ATOM 1969 C C . ASP A 1 241 ? -4.833 2.569 -0.210 1.00 88.00 241 ASP A C 1
ATOM 1971 O O . ASP A 1 241 ? -4.228 3.044 -1.179 1.00 88.00 241 ASP A O 1
ATOM 1975 N N . ALA A 1 242 ? -4.812 1.260 0.075 1.00 91.94 242 ALA A N 1
ATOM 1976 C CA . ALA A 1 242 ? -3.961 0.301 -0.631 1.00 91.94 242 ALA A CA 1
ATOM 1977 C C . ALA A 1 242 ? -4.200 0.262 -2.147 1.00 91.94 242 ALA A C 1
ATOM 1979 O O . ALA A 1 242 ? -3.247 0.176 -2.923 1.00 91.94 242 ALA A O 1
ATOM 1980 N N . PHE A 1 243 ? -5.454 0.385 -2.590 1.00 89.06 243 PHE A N 1
ATOM 1981 C CA . PHE A 1 243 ? -5.792 0.399 -4.013 1.00 89.06 243 PHE A CA 1
ATOM 1982 C C . PHE A 1 243 ? -5.346 1.697 -4.683 1.00 89.06 243 PHE A C 1
ATOM 1984 O O . PHE A 1 243 ? -4.944 1.692 -5.844 1.00 89.06 243 PHE A O 1
ATOM 1991 N N . THR A 1 244 ? -5.350 2.813 -3.952 1.00 87.88 244 THR A N 1
ATOM 1992 C CA . THR A 1 244 ? -4.815 4.082 -4.465 1.00 87.88 244 THR A CA 1
ATOM 1993 C C . THR A 1 244 ? -3.301 4.029 -4.611 1.00 87.88 244 THR A C 1
ATOM 1995 O O . THR A 1 244 ? -2.768 4.479 -5.629 1.00 87.88 244 THR A O 1
ATOM 1998 N N . THR A 1 245 ? -2.600 3.478 -3.619 1.00 88.75 245 THR A N 1
ATOM 1999 C CA . THR A 1 245 ? -1.149 3.275 -3.692 1.00 88.75 245 THR A CA 1
ATOM 2000 C C . THR A 1 245 ? -0.790 2.333 -4.840 1.00 88.75 245 THR A C 1
ATOM 2002 O O . THR A 1 245 ? 0.103 2.650 -5.628 1.00 88.75 245 THR A O 1
ATOM 2005 N N . LEU A 1 246 ? -1.541 1.240 -5.008 1.00 86.62 246 LEU A N 1
ATOM 2006 C CA . LEU A 1 246 ? -1.393 0.313 -6.127 1.00 86.62 246 LEU A CA 1
ATOM 2007 C C . LEU A 1 246 ? -1.618 0.999 -7.483 1.00 86.62 246 LEU A C 1
ATOM 2009 O O . LEU A 1 246 ? -0.744 0.949 -8.344 1.00 86.62 246 LEU A O 1
ATOM 2013 N N . TYR A 1 247 ? -2.740 1.703 -7.656 1.00 84.44 247 TYR A N 1
ATOM 2014 C CA . TYR A 1 247 ? -3.058 2.430 -8.890 1.00 84.44 247 TYR A CA 1
ATOM 2015 C C . TYR A 1 247 ? -1.964 3.436 -9.261 1.00 84.44 247 TYR A C 1
ATOM 2017 O O . TYR A 1 247 ? -1.554 3.534 -10.418 1.00 84.44 247 TYR A O 1
ATOM 2025 N N . LYS A 1 248 ? -1.448 4.179 -8.272 1.00 82.38 248 LYS A N 1
ATOM 2026 C CA . LYS A 1 248 ? -0.332 5.109 -8.482 1.00 82.38 248 LYS A CA 1
ATOM 2027 C C . LYS A 1 248 ? 0.938 4.372 -8.885 1.00 82.38 248 LYS A C 1
ATOM 2029 O O . LYS A 1 248 ? 1.638 4.871 -9.755 1.00 82.38 248 LYS A O 1
ATOM 2034 N N . SER A 1 249 ? 1.215 3.209 -8.302 1.00 80.88 249 SER A N 1
ATOM 2035 C CA . SER A 1 249 ? 2.357 2.378 -8.683 1.00 80.88 249 SER A CA 1
ATOM 2036 C C . SER A 1 249 ? 2.271 1.950 -10.151 1.00 80.88 249 SER A C 1
ATOM 2038 O O . SER A 1 249 ? 3.188 2.230 -10.915 1.00 80.88 249 SER A O 1
ATOM 2040 N N . ILE A 1 250 ? 1.128 1.403 -10.575 1.00 76.75 250 ILE A N 1
ATOM 2041 C CA . ILE A 1 250 ? 0.887 0.950 -11.956 1.00 76.75 250 ILE A CA 1
ATOM 2042 C C . ILE A 1 250 ? 0.938 2.123 -12.957 1.00 76.75 250 ILE A C 1
ATOM 2044 O O . ILE A 1 250 ? 1.420 1.980 -14.080 1.00 76.75 250 ILE A O 1
ATOM 2048 N N . LYS A 1 251 ? 0.457 3.312 -12.566 1.00 70.81 251 LYS A N 1
ATOM 2049 C CA . LYS A 1 251 ? 0.376 4.483 -13.457 1.00 70.81 251 LYS A CA 1
ATOM 2050 C C . LYS A 1 251 ? 1.637 5.353 -13.494 1.00 70.81 251 LYS A C 1
ATOM 2052 O O . LYS A 1 251 ? 1.907 5.955 -14.524 1.00 70.81 251 LYS A O 1
ATOM 2057 N N . GLN A 1 252 ? 2.357 5.501 -12.379 1.00 57.09 252 GLN A N 1
ATOM 2058 C CA . GLN A 1 252 ? 3.550 6.362 -12.283 1.00 57.09 252 GLN A CA 1
ATOM 2059 C C . GLN A 1 252 ? 4.863 5.620 -12.551 1.00 57.09 252 GLN A C 1
ATOM 2061 O O . GLN A 1 252 ? 5.873 6.285 -12.766 1.00 57.09 252 GLN A O 1
ATOM 2066 N N . ARG A 1 253 ? 4.875 4.283 -12.470 1.00 47.72 253 ARG A N 1
ATOM 2067 C CA . ARG A 1 253 ? 6.083 3.443 -12.604 1.00 47.72 253 ARG A CA 1
ATOM 2068 C C . ARG A 1 253 ? 6.034 2.503 -13.803 1.00 47.72 253 ARG A C 1
ATOM 2070 O O . ARG A 1 253 ? 6.752 1.511 -13.832 1.00 47.72 253 ARG A O 1
ATOM 2077 N N . ALA A 1 254 ? 5.155 2.816 -14.739 1.00 33.06 254 ALA A N 1
ATOM 2078 C CA . ALA A 1 254 ? 5.141 2.225 -16.054 1.00 33.06 254 ALA A CA 1
ATOM 2079 C C . ALA A 1 254 ? 5.355 3.386 -17.013 1.00 33.06 254 ALA A C 1
ATOM 2081 O O . ALA A 1 254 ? 4.586 4.376 -16.890 1.00 33.06 254 ALA A O 1
#